Protein AF-A0A158B043-F1 (afdb_monomer_lite)

Structure (mmCIF, N/CA/C/O backbone):
data_AF-A0A158B043-F1
#
_entry.id   AF-A0A158B043-F1
#
loop_
_atom_site.group_PDB
_atom_site.id
_atom_site.type_symbol
_atom_site.label_atom_id
_atom_site.label_alt_id
_atom_site.label_comp_id
_atom_site.label_asym_id
_atom_site.label_entity_id
_atom_site.label_seq_id
_atom_site.pdbx_PDB_ins_code
_atom_site.Cartn_x
_atom_site.Cartn_y
_atom_site.Cartn_z
_atom_site.occupancy
_atom_site.B_iso_or_equiv
_atom_site.auth_seq_id
_atom_site.auth_comp_id
_atom_site.auth_asym_id
_atom_site.auth_atom_id
_atom_site.pdbx_PDB_model_num
ATOM 1 N N . MET A 1 1 ? -75.226 -63.926 24.749 1.00 38.72 1 MET A N 1
ATOM 2 C CA . MET A 1 1 ? -73.756 -63.821 24.875 1.00 38.72 1 MET A CA 1
ATOM 3 C C . MET A 1 1 ? -73.405 -62.399 25.305 1.00 38.72 1 MET A C 1
ATOM 5 O O . MET A 1 1 ? -73.999 -61.477 24.774 1.00 38.72 1 MET A O 1
ATOM 9 N N . LYS A 1 2 ? -72.488 -62.280 26.279 1.00 46.31 2 LYS A N 1
ATOM 10 C CA . LYS A 1 2 ? -71.764 -61.088 26.783 1.00 46.31 2 LYS A CA 1
ATOM 11 C C . LYS A 1 2 ? -72.569 -59.871 27.290 1.00 46.31 2 LYS A C 1
ATOM 13 O O . LYS A 1 2 ? -72.898 -58.953 26.554 1.00 46.31 2 LYS A O 1
ATOM 18 N N . ARG A 1 3 ? -72.753 -59.854 28.619 1.00 46.00 3 ARG A N 1
ATOM 19 C CA . ARG A 1 3 ? -72.890 -58.660 29.474 1.00 46.00 3 ARG A CA 1
ATOM 20 C C . ARG A 1 3 ? -71.496 -58.044 29.679 1.00 46.00 3 ARG A C 1
ATOM 22 O O . ARG A 1 3 ? -70.576 -58.799 29.986 1.00 46.00 3 ARG A O 1
ATOM 29 N N . ILE A 1 4 ? -71.340 -56.725 29.561 1.00 57.19 4 ILE A N 1
ATOM 30 C CA . ILE A 1 4 ? -70.165 -55.996 30.071 1.00 57.19 4 ILE A CA 1
ATOM 31 C C . ILE A 1 4 ? -70.690 -54.847 30.929 1.00 57.19 4 ILE A C 1
ATOM 33 O O . ILE A 1 4 ? -71.460 -54.012 30.463 1.00 57.19 4 ILE A O 1
ATOM 37 N N . GLY A 1 5 ? -70.353 -54.922 32.214 1.00 51.38 5 GLY A N 1
ATOM 38 C CA . GLY A 1 5 ? -70.853 -54.064 33.272 1.00 51.38 5 GLY A CA 1
ATOM 39 C C . GLY A 1 5 ? -70.024 -52.803 33.473 1.00 51.38 5 GLY A C 1
ATOM 40 O O . GLY A 1 5 ? -68.828 -52.747 33.194 1.00 51.38 5 GLY A O 1
ATOM 41 N N . THR A 1 6 ? -70.724 -51.815 34.007 1.00 48.66 6 THR A N 1
ATOM 42 C CA . THR A 1 6 ? -70.255 -50.566 34.589 1.00 48.66 6 THR A CA 1
ATOM 43 C C . THR A 1 6 ? -69.324 -50.849 35.769 1.00 48.66 6 THR A C 1
ATOM 45 O O . THR A 1 6 ? -69.710 -51.533 36.715 1.00 48.66 6 THR A O 1
ATOM 48 N N . GLY A 1 7 ? -68.113 -50.296 35.731 1.00 49.97 7 GLY A N 1
ATOM 49 C CA . GLY A 1 7 ? -67.180 -50.262 36.854 1.00 49.97 7 GLY A CA 1
ATOM 50 C C . GLY A 1 7 ? -66.756 -48.823 37.110 1.00 49.97 7 GLY A C 1
ATOM 51 O O . GLY A 1 7 ? -65.846 -48.318 36.463 1.00 49.97 7 GLY A O 1
ATOM 52 N N . ILE A 1 8 ? -67.461 -48.159 38.025 1.00 49.41 8 ILE A N 1
ATOM 53 C CA . ILE A 1 8 ? -67.083 -46.864 38.594 1.00 49.41 8 ILE A CA 1
ATOM 54 C C . ILE A 1 8 ? -65.949 -47.140 39.585 1.00 49.41 8 ILE A C 1
ATOM 56 O O . ILE A 1 8 ? -66.189 -47.697 40.655 1.00 49.41 8 ILE A O 1
ATOM 60 N N . SER A 1 9 ? -64.717 -46.769 39.239 1.00 50.56 9 SER A N 1
ATOM 61 C CA . SER A 1 9 ? -63.607 -46.745 40.196 1.00 50.56 9 SER A CA 1
ATOM 62 C C . SER A 1 9 ? -63.562 -45.389 40.893 1.00 50.56 9 SER A C 1
ATOM 64 O O . SER A 1 9 ? -63.027 -44.417 40.365 1.00 50.56 9 SER A O 1
ATOM 66 N N . LEU A 1 10 ? -64.114 -45.350 42.108 1.00 49.59 10 LEU A N 1
ATOM 67 C CA . LEU A 1 10 ? -63.695 -44.419 43.152 1.00 49.59 10 LEU A CA 1
ATOM 68 C C . LEU A 1 10 ? -62.310 -44.860 43.645 1.00 49.59 10 LEU A C 1
ATOM 70 O O . LEU A 1 10 ? -62.189 -45.923 44.252 1.00 49.59 10 LEU A O 1
ATOM 74 N N . ALA A 1 11 ? -61.280 -44.044 43.429 1.00 51.00 11 ALA A N 1
ATOM 75 C CA . ALA A 1 11 ? -60.004 -44.198 44.115 1.00 51.00 11 ALA A CA 1
ATOM 76 C C . ALA A 1 11 ? -59.384 -42.827 44.424 1.00 51.00 11 ALA A C 1
ATOM 78 O O . ALA A 1 11 ? -58.883 -42.137 43.546 1.00 51.00 11 ALA A O 1
ATOM 79 N N . LEU A 1 12 ? -59.448 -42.504 45.716 1.00 46.97 12 LEU A N 1
ATOM 80 C CA . LEU A 1 12 ? -58.401 -41.893 46.532 1.00 46.97 12 LEU A CA 1
ATOM 81 C C . LEU A 1 12 ? -57.874 -40.486 46.180 1.00 46.97 12 LEU A C 1
ATOM 83 O O . LEU A 1 12 ? -57.070 -40.278 45.277 1.00 46.97 12 LEU A O 1
ATOM 87 N N . MET A 1 13 ? -58.237 -39.542 47.053 1.00 50.53 13 MET A N 1
ATOM 88 C CA . MET A 1 13 ? -57.468 -38.334 47.342 1.00 50.53 13 MET A CA 1
ATOM 89 C C . MET A 1 13 ? -56.030 -38.684 47.756 1.00 50.53 13 MET A C 1
ATOM 91 O O . MET A 1 13 ? -55.837 -39.478 48.675 1.00 50.53 13 MET A O 1
ATOM 95 N N . ALA A 1 14 ? -55.041 -38.002 47.179 1.00 49.47 14 ALA A N 1
ATOM 96 C CA . ALA A 1 14 ? -53.792 -37.689 47.866 1.00 49.47 14 ALA A CA 1
ATOM 97 C C . ALA A 1 14 ? -53.205 -36.394 47.292 1.00 49.47 14 ALA A C 1
ATOM 99 O O . ALA A 1 14 ? -52.752 -36.313 46.154 1.00 49.47 14 ALA A O 1
ATOM 100 N N . THR A 1 15 ? -53.271 -35.367 48.125 1.00 50.59 15 THR A N 1
ATOM 101 C CA . THR A 1 15 ? -52.577 -34.086 48.049 1.00 50.59 15 THR A CA 1
ATOM 102 C C . THR A 1 15 ? -51.097 -34.238 47.692 1.00 50.59 15 THR A C 1
ATOM 104 O O . THR A 1 15 ? -50.337 -34.811 48.469 1.00 50.59 15 THR A O 1
ATOM 107 N N . LEU A 1 16 ? -50.664 -33.633 46.587 1.00 44.25 16 LEU A N 1
ATOM 108 C CA . LEU A 1 16 ? -49.258 -33.294 46.364 1.00 44.25 16 LEU A CA 1
ATOM 109 C C . LEU A 1 16 ? -49.154 -31.904 45.727 1.00 44.25 16 LEU A C 1
ATOM 111 O O . LEU A 1 16 ? -48.793 -31.726 44.5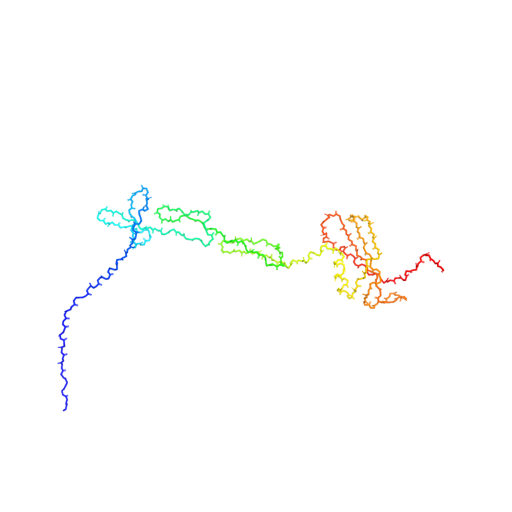67 1.00 44.25 16 LEU A O 1
ATOM 115 N N . SER A 1 17 ? -49.457 -30.890 46.536 1.00 46.94 17 SER A N 1
ATOM 116 C CA . SER A 1 17 ? -48.976 -29.523 46.327 1.00 46.94 17 SER A CA 1
ATOM 117 C C . SER A 1 17 ? -47.483 -29.488 46.669 1.00 46.94 17 SER A C 1
ATOM 119 O O . SER A 1 17 ? -47.079 -29.017 47.730 1.00 46.94 17 SER A O 1
ATOM 121 N N . GLY A 1 18 ? -46.661 -30.075 45.801 1.00 42.53 18 GLY A N 1
ATOM 122 C CA . GLY A 1 18 ? -45.208 -30.016 45.895 1.00 42.53 18 GLY A CA 1
ATOM 123 C C . GLY A 1 18 ? -44.722 -28.648 45.437 1.00 42.53 18 GLY A C 1
ATOM 124 O O . GLY A 1 18 ? -44.446 -28.449 44.257 1.00 42.53 18 GLY A O 1
ATOM 125 N N . VAL A 1 19 ? -44.623 -27.695 46.362 1.00 46.91 19 VAL A N 1
ATOM 126 C CA . VAL A 1 19 ? -43.866 -26.467 46.119 1.00 46.91 19 VAL A CA 1
ATOM 127 C C . VAL A 1 19 ? -42.389 -26.860 46.110 1.00 46.91 19 VAL A C 1
ATOM 129 O O . VAL A 1 19 ? -41.777 -27.053 47.157 1.00 46.91 19 VAL A O 1
ATOM 132 N N . LEU A 1 20 ? -41.818 -27.027 44.918 1.00 44.31 20 LEU A N 1
ATOM 133 C CA . LEU A 1 20 ? -40.374 -27.132 44.707 1.00 44.31 20 LEU A CA 1
ATOM 134 C C . LEU A 1 20 ? -39.731 -25.766 45.000 1.00 44.31 20 LEU A C 1
ATOM 136 O O . LEU A 1 20 ? -39.352 -25.032 44.093 1.00 44.31 20 LEU A O 1
ATOM 140 N N . THR A 1 21 ? -39.606 -25.396 46.275 1.00 47.19 21 THR A N 1
ATOM 141 C CA . THR A 1 21 ? -38.646 -24.365 46.678 1.00 47.19 21 THR A CA 1
ATOM 142 C C . THR A 1 21 ? -37.269 -25.009 46.720 1.00 47.19 21 THR A C 1
ATOM 144 O O . THR A 1 21 ? -36.850 -25.539 47.748 1.00 47.19 21 THR A O 1
ATOM 147 N N . ALA A 1 22 ? -36.565 -24.988 45.589 1.00 44.88 22 ALA A N 1
ATOM 148 C CA . ALA A 1 22 ? -35.123 -25.168 45.610 1.00 44.88 22 ALA A CA 1
ATOM 149 C C . ALA A 1 22 ? -34.524 -24.077 46.522 1.00 44.88 22 ALA A C 1
ATOM 151 O O . ALA A 1 22 ? -34.889 -22.905 46.368 1.00 44.88 22 ALA A O 1
ATOM 152 N N . PRO A 1 23 ? -33.633 -24.410 47.472 1.00 45.34 23 PRO A N 1
ATOM 153 C CA . PRO A 1 23 ? -32.864 -23.400 48.174 1.00 45.34 23 PRO A CA 1
ATOM 154 C C . PRO A 1 23 ? -31.909 -22.778 47.159 1.00 45.34 23 PRO A C 1
ATOM 156 O O . PRO A 1 23 ? -30.820 -23.285 46.901 1.00 45.34 23 PRO A O 1
ATOM 159 N N . VAL A 1 24 ? -32.333 -21.676 46.544 1.00 46.94 24 VAL A N 1
ATOM 160 C CA . VAL A 1 24 ? -31.402 -20.787 45.865 1.00 46.94 24 VAL A CA 1
ATOM 161 C C . VAL A 1 24 ? -30.572 -20.187 46.990 1.00 46.94 24 VAL A C 1
ATOM 163 O O . VAL A 1 24 ? -31.036 -19.304 47.712 1.00 46.94 24 VAL A O 1
ATOM 166 N N . THR A 1 25 ? -29.369 -20.715 47.205 1.00 40.66 25 THR A N 1
ATOM 167 C CA . THR A 1 25 ? -28.333 -20.066 48.010 1.00 40.66 25 THR A CA 1
ATOM 168 C C . THR A 1 25 ? -27.927 -18.798 47.276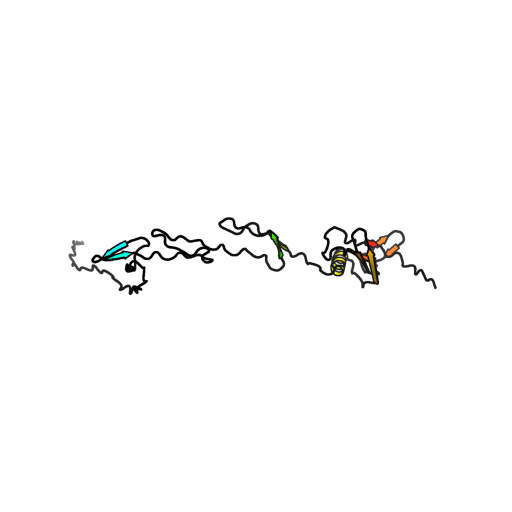 1.00 40.66 25 THR A C 1
ATOM 170 O O . THR A 1 25 ? -26.914 -18.733 46.586 1.00 40.66 25 THR A O 1
ATOM 173 N N . ALA A 1 26 ? -28.793 -17.796 47.349 1.00 42.47 26 ALA A N 1
ATOM 174 C CA . ALA A 1 26 ? -28.476 -16.463 46.925 1.00 42.47 26 ALA A CA 1
ATOM 175 C C . ALA A 1 26 ? -27.563 -15.879 47.993 1.00 42.47 26 ALA A C 1
ATOM 177 O O . ALA A 1 26 ? -28.002 -15.547 49.095 1.00 42.47 26 ALA A O 1
ATOM 178 N N . ASN A 1 27 ? -26.280 -15.788 47.662 1.00 42.19 27 ASN A N 1
ATOM 179 C CA . ASN A 1 27 ? -25.345 -14.953 48.390 1.00 42.19 27 ASN A CA 1
ATOM 180 C C . ASN A 1 27 ? -25.883 -13.518 48.323 1.00 42.19 27 ASN A C 1
ATOM 182 O O . ASN A 1 27 ? -25.732 -12.827 47.317 1.00 42.19 27 ASN A O 1
ATOM 186 N N . ALA A 1 28 ? -26.599 -13.102 49.366 1.00 41.75 28 ALA A N 1
ATOM 187 C CA . ALA A 1 28 ? -26.978 -11.716 49.566 1.00 41.75 28 ALA A CA 1
ATOM 188 C C . ALA A 1 28 ? -25.699 -10.964 49.942 1.00 41.75 28 ALA A C 1
ATOM 190 O O . ALA A 1 28 ? -25.329 -10.865 51.110 1.00 41.75 28 ALA A O 1
ATOM 191 N N . GLU A 1 29 ? -24.969 -10.512 48.930 1.00 40.72 29 GLU A N 1
ATOM 192 C CA . GLU A 1 29 ? -23.808 -9.663 49.127 1.00 40.72 29 GLU A CA 1
ATOM 193 C C . GLU A 1 29 ? -24.293 -8.290 49.604 1.00 40.72 29 GLU A C 1
ATOM 195 O O . GLU A 1 29 ? -25.112 -7.633 48.948 1.00 40.72 29 GLU A O 1
ATOM 200 N N . TRP A 1 30 ? -23.812 -7.870 50.775 1.00 39.66 30 TRP A N 1
ATOM 201 C CA . TRP A 1 30 ? -24.021 -6.530 51.316 1.00 39.66 30 TRP A CA 1
ATOM 202 C C . TRP A 1 30 ? -23.235 -5.521 50.478 1.00 39.66 30 TRP A C 1
ATOM 204 O O . TRP A 1 30 ? -22.202 -5.004 50.891 1.00 39.66 30 TRP A O 1
ATOM 214 N N . VAL A 1 31 ? -23.722 -5.228 49.277 1.00 43.03 31 VAL A N 1
ATOM 215 C CA . VAL A 1 31 ? -23.240 -4.080 48.518 1.00 43.03 31 VAL A CA 1
ATOM 216 C C . VAL A 1 31 ? -23.776 -2.854 49.244 1.00 43.03 31 VAL A C 1
ATOM 218 O O . VAL A 1 31 ? -24.981 -2.597 49.206 1.00 43.03 31 VAL A O 1
ATOM 221 N N . GLN A 1 32 ? -22.897 -2.138 49.951 1.00 41.84 32 GLN A N 1
ATOM 222 C CA . GLN A 1 32 ? -23.198 -0.860 50.594 1.00 41.84 32 GLN A CA 1
ATOM 223 C C . GLN A 1 32 ? -23.676 0.143 49.537 1.00 41.84 32 GLN A C 1
ATOM 225 O O . GLN A 1 32 ? -22.917 0.924 48.975 1.00 41.84 32 GLN A O 1
ATOM 230 N N . ASN A 1 33 ? -24.971 0.114 49.256 1.00 46.41 33 ASN A N 1
ATOM 231 C CA . ASN A 1 33 ? -25.680 1.239 48.691 1.00 46.41 33 ASN A CA 1
ATOM 232 C C . ASN A 1 33 ? -25.760 2.284 49.822 1.00 46.41 33 ASN A C 1
ATOM 234 O O . ASN A 1 33 ? -26.187 1.910 50.918 1.00 46.41 33 ASN A O 1
ATOM 238 N N . PRO A 1 34 ? -25.388 3.560 49.625 1.00 52.03 34 PRO A N 1
ATOM 239 C CA . PRO A 1 34 ? -25.413 4.587 50.680 1.00 52.03 34 PRO A CA 1
ATOM 240 C C . PRO A 1 34 ? -26.787 4.806 51.353 1.00 52.03 34 PRO A C 1
ATOM 242 O O . PRO A 1 34 ? -26.878 5.535 52.333 1.00 52.03 34 PRO A O 1
ATOM 245 N N . ILE A 1 35 ? -27.850 4.158 50.859 1.00 53.72 35 ILE A N 1
ATOM 246 C CA . ILE A 1 35 ? -29.228 4.216 51.375 1.00 53.72 35 ILE A CA 1
ATOM 247 C C . ILE A 1 35 ? -29.594 2.957 52.210 1.00 53.72 35 ILE A C 1
ATOM 249 O O . ILE A 1 35 ? -30.690 2.862 52.749 1.00 53.72 35 ILE A O 1
ATOM 253 N N . GLY A 1 36 ? -28.694 1.974 52.363 1.00 53.06 36 GLY A N 1
ATOM 254 C CA . GLY A 1 36 ? -28.893 0.829 53.273 1.00 53.06 36 GLY A CA 1
ATOM 255 C C . GLY A 1 36 ? -29.968 -0.187 52.852 1.00 53.06 36 GLY A C 1
ATOM 256 O O . GLY A 1 36 ? -30.408 -0.992 53.670 1.00 53.06 36 GLY A O 1
ATOM 257 N N . VAL A 1 37 ? -30.407 -0.168 51.591 1.00 56.75 37 VAL A N 1
ATOM 258 C CA . VAL A 1 37 ? -31.452 -1.070 51.078 1.00 56.75 37 VAL A CA 1
ATOM 259 C C . VAL A 1 37 ? -30.845 -2.431 50.696 1.00 56.75 37 VAL A C 1
ATOM 261 O O . VAL A 1 37 ? -29.956 -2.461 49.839 1.00 56.75 37 VAL A O 1
ATOM 264 N N . PRO A 1 38 ? -31.316 -3.560 51.260 1.00 56.53 38 PRO A N 1
ATOM 265 C CA . PRO A 1 38 ? -30.833 -4.886 50.881 1.00 56.53 38 PRO A CA 1
ATOM 266 C C . PRO A 1 38 ? -31.200 -5.230 49.427 1.00 56.53 38 PRO A C 1
ATOM 268 O O . PRO A 1 38 ? -32.332 -4.997 48.987 1.00 56.53 38 PRO A O 1
ATOM 271 N N . ARG A 1 39 ? -30.264 -5.827 48.677 1.00 58.22 39 ARG A N 1
ATOM 272 C CA . ARG A 1 39 ? -30.532 -6.368 47.332 1.00 58.22 39 ARG A CA 1
ATOM 273 C C . ARG A 1 39 ? -31.375 -7.636 47.447 1.00 58.22 39 ARG A C 1
ATOM 275 O O . ARG A 1 39 ? -30.999 -8.561 48.162 1.00 58.22 39 ARG A O 1
ATOM 282 N N . ALA A 1 40 ? -32.498 -7.693 46.733 1.00 57.31 40 ALA A N 1
ATOM 283 C CA . ALA A 1 40 ? -33.265 -8.930 46.617 1.00 57.31 40 ALA A CA 1
ATOM 284 C C . ALA A 1 40 ? -32.720 -9.809 45.479 1.00 57.31 40 ALA A C 1
ATOM 286 O O . ALA A 1 40 ? -32.594 -9.325 44.352 1.00 57.31 40 ALA A O 1
ATOM 287 N N . PRO A 1 41 ? -32.439 -11.095 45.737 1.00 61.19 41 PRO A N 1
ATOM 288 C CA . PRO A 1 41 ? -32.178 -12.071 44.689 1.00 61.19 41 PRO A CA 1
ATOM 289 C C . PRO A 1 41 ? -33.472 -12.474 43.971 1.00 61.19 41 PRO A C 1
ATOM 291 O O . PRO A 1 41 ? -34.504 -12.655 44.614 1.00 61.19 41 PRO A O 1
ATOM 294 N N . GLY A 1 42 ? -33.396 -12.687 42.654 1.00 63.16 42 GLY A N 1
ATOM 295 C CA . GLY A 1 42 ? -34.460 -13.353 41.890 1.00 63.16 42 GLY A CA 1
ATOM 296 C C . GLY A 1 42 ? -35.644 -12.474 41.490 1.00 63.16 42 GLY A C 1
ATOM 297 O O . GLY A 1 42 ? -36.763 -12.972 41.419 1.00 63.16 42 GLY A O 1
ATOM 298 N N . CYS A 1 43 ? -35.429 -11.185 41.244 1.00 67.38 43 CYS A N 1
ATOM 299 C CA . CYS A 1 43 ? -36.490 -10.297 40.791 1.00 67.38 43 CYS A CA 1
ATOM 300 C C . CYS A 1 43 ? -36.050 -9.444 39.599 1.00 67.38 43 CYS A C 1
ATOM 302 O O . CYS A 1 43 ? -34.864 -9.132 39.454 1.00 67.38 43 CYS A O 1
ATOM 304 N N . ASP A 1 44 ? -37.009 -9.124 38.730 1.00 69.62 44 ASP A N 1
ATOM 305 C CA . ASP A 1 44 ? -36.744 -8.425 37.478 1.00 69.62 44 ASP A CA 1
ATOM 306 C C . ASP A 1 44 ? -36.182 -7.013 37.730 1.00 69.62 44 ASP A C 1
ATOM 308 O O . ASP A 1 44 ? -36.567 -6.342 38.698 1.00 69.62 44 ASP A O 1
ATOM 312 N N . PRO A 1 45 ? -35.274 -6.524 36.871 1.00 67.56 45 PRO A N 1
ATOM 313 C CA . PRO A 1 45 ? -34.731 -5.177 36.977 1.00 67.56 45 PRO A CA 1
ATOM 314 C C . PRO A 1 45 ? -35.809 -4.092 37.074 1.00 67.56 45 PRO A C 1
ATOM 316 O O . PRO A 1 45 ? -36.802 -4.121 36.352 1.00 67.56 45 PRO A O 1
ATOM 319 N N . GLY A 1 46 ? -35.612 -3.113 37.960 1.00 67.62 46 GLY A N 1
ATOM 320 C CA . GLY A 1 46 ? -36.569 -2.020 38.175 1.00 67.62 46 GLY A CA 1
ATOM 321 C C . GLY A 1 46 ? -37.764 -2.360 39.076 1.00 67.62 46 GLY A C 1
ATOM 322 O O . GLY A 1 46 ? -38.483 -1.447 39.483 1.00 67.62 46 GLY A O 1
ATOM 323 N N . TYR A 1 47 ? -37.954 -3.625 39.466 1.00 70.69 47 TYR A N 1
ATOM 324 C CA . TYR A 1 47 ? -38.967 -3.984 40.454 1.00 70.69 47 TYR A CA 1
ATOM 325 C C . TYR A 1 47 ? -38.483 -3.712 41.883 1.00 70.69 47 TYR A C 1
ATOM 327 O O . TYR A 1 47 ? -37.303 -3.817 42.231 1.00 70.69 47 TYR A O 1
ATOM 335 N N . SER A 1 48 ? -39.432 -3.350 42.744 1.00 74.38 48 SER A N 1
ATOM 336 C CA . SER A 1 48 ? -39.214 -3.277 44.184 1.00 74.38 48 SER A CA 1
ATOM 337 C C . SER A 1 48 ? -40.369 -3.949 44.895 1.00 74.38 48 SER A C 1
ATOM 339 O O . SER A 1 48 ? -41.519 -3.772 44.498 1.00 74.38 48 SER A O 1
ATOM 341 N N . TRP A 1 49 ? -40.071 -4.674 45.960 1.00 75.56 49 TRP A N 1
ATOM 342 C CA . TRP A 1 49 ? -41.074 -5.340 46.779 1.00 75.56 49 TRP A CA 1
ATOM 343 C C . TRP A 1 49 ? -40.775 -5.094 48.256 1.00 75.56 49 TRP A C 1
ATOM 345 O O . TRP A 1 49 ? -39.690 -4.630 48.610 1.00 75.56 49 TRP A O 1
ATOM 355 N N . GLN A 1 50 ? -41.750 -5.344 49.126 1.00 78.31 50 GLN A N 1
ATOM 356 C CA . GLN A 1 50 ? -41.610 -5.107 50.560 1.00 78.31 50 GLN A CA 1
ATOM 357 C C . GLN A 1 50 ? -41.837 -6.413 51.326 1.00 78.31 50 GLN A C 1
ATOM 359 O O . GLN A 1 50 ? -42.823 -7.109 51.087 1.00 78.31 50 GLN A O 1
ATOM 364 N N . LYS A 1 51 ? -40.935 -6.749 52.254 1.00 78.25 51 LYS A N 1
ATOM 365 C CA . LYS A 1 51 ? -41.095 -7.859 53.209 1.00 78.25 51 LYS A CA 1
ATOM 366 C C . LYS A 1 51 ? -40.877 -7.333 54.607 1.00 78.25 51 LYS A C 1
ATOM 368 O O . LYS A 1 51 ? -39.845 -6.721 54.854 1.00 78.25 51 LYS A O 1
ATOM 373 N N . LEU A 1 52 ? -41.797 -7.623 55.527 1.00 85.31 52 LEU A N 1
ATOM 374 C CA . LEU A 1 52 ? -41.611 -7.321 56.954 1.00 85.31 52 LEU A CA 1
ATOM 375 C C . LEU A 1 52 ? -41.216 -5.848 57.203 1.00 85.31 52 LEU A C 1
ATOM 377 O O . LEU A 1 52 ? -40.332 -5.557 57.999 1.00 85.31 52 LEU A O 1
ATOM 381 N N . GLY A 1 53 ? -41.821 -4.918 56.458 1.00 80.69 53 GLY A N 1
ATOM 382 C CA . GLY A 1 53 ? -41.515 -3.485 56.544 1.00 80.69 53 GLY A CA 1
ATOM 383 C C . GLY A 1 53 ? -40.247 -3.032 55.805 1.00 80.69 53 GLY A C 1
ATOM 384 O O . GLY A 1 53 ? -40.103 -1.838 55.562 1.00 80.69 53 GLY A O 1
ATOM 385 N N . VAL A 1 54 ? -39.381 -3.944 55.353 1.00 76.75 54 VAL A N 1
ATOM 386 C CA . VAL A 1 54 ? -38.161 -3.636 54.589 1.00 76.75 54 VAL A CA 1
ATOM 387 C C 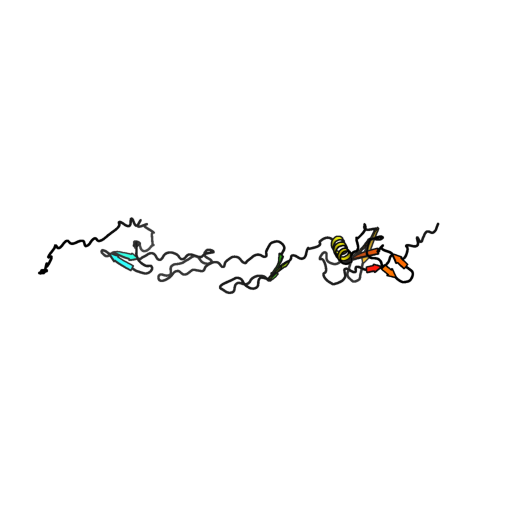. VAL A 1 54 ? -38.465 -3.620 53.092 1.00 76.75 54 VAL A C 1
ATOM 389 O O . VAL A 1 54 ? -39.018 -4.581 52.553 1.00 76.75 54 VAL A O 1
ATOM 392 N N . ARG A 1 55 ? -38.110 -2.528 52.403 1.00 72.12 55 ARG A N 1
ATOM 393 C CA . ARG A 1 55 ? -38.168 -2.451 50.937 1.00 72.12 55 ARG A CA 1
ATOM 394 C C . ARG A 1 55 ? -36.919 -3.107 50.362 1.00 72.12 55 ARG A C 1
ATOM 396 O O . ARG A 1 55 ? -35.818 -2.806 50.801 1.00 72.12 55 ARG A O 1
ATOM 403 N N . TYR A 1 56 ? -37.093 -3.960 49.369 1.00 70.38 56 TYR A N 1
ATOM 404 C CA . TYR A 1 56 ? -36.020 -4.553 48.591 1.00 70.38 56 TYR A CA 1
ATOM 405 C C . TYR A 1 56 ? -36.080 -4.000 47.171 1.00 70.38 56 TYR A C 1
ATOM 407 O O . TYR A 1 56 ? -37.162 -3.876 46.590 1.00 70.38 56 TYR A O 1
ATOM 415 N N . GLN A 1 57 ? -34.921 -3.668 46.611 1.00 68.88 57 GLN A N 1
ATOM 416 C CA . GLN A 1 57 ? -34.789 -3.287 45.207 1.00 68.88 57 GLN A CA 1
ATOM 417 C C . GLN A 1 57 ? -33.997 -4.358 44.469 1.00 68.88 57 GLN A C 1
ATOM 419 O O . GLN A 1 57 ? -32.968 -4.841 44.953 1.00 68.88 57 GLN A O 1
ATOM 424 N N . CYS A 1 58 ? -34.501 -4.734 43.301 1.00 73.88 58 CYS A N 1
ATOM 425 C CA . CYS A 1 58 ? -33.811 -5.643 42.405 1.00 73.88 58 CYS A CA 1
ATOM 426 C C . CYS A 1 58 ? -32.643 -4.897 41.772 1.00 73.88 58 CYS A C 1
ATOM 428 O O . CYS A 1 58 ? -32.792 -3.768 41.299 1.00 73.88 58 CYS A O 1
ATOM 430 N N . ALA A 1 59 ? -31.465 -5.513 41.781 1.00 70.06 59 ALA A N 1
ATOM 431 C CA . ALA A 1 59 ? -30.326 -4.943 41.090 1.00 70.06 59 ALA A CA 1
ATOM 432 C C . ALA A 1 59 ? -30.544 -5.078 39.582 1.00 70.06 59 ALA A C 1
ATOM 434 O O . ALA A 1 59 ? -30.562 -6.188 39.056 1.00 70.06 59 ALA A O 1
ATOM 435 N N . THR A 1 60 ? -30.675 -3.955 38.881 1.00 76.69 60 THR A N 1
ATOM 436 C CA . THR A 1 60 ? -30.558 -3.958 37.424 1.00 76.69 60 THR A CA 1
ATOM 437 C C . THR A 1 60 ? -29.109 -4.305 37.082 1.00 76.69 60 THR A C 1
ATOM 439 O O . THR A 1 60 ? -28.215 -3.562 37.502 1.00 76.69 60 THR A O 1
ATOM 442 N N . PRO A 1 61 ? -28.837 -5.412 36.366 1.00 80.62 61 PRO A N 1
ATOM 443 C CA . PRO A 1 61 ? -27.476 -5.750 35.979 1.00 80.62 61 PRO A CA 1
ATOM 444 C C . PRO A 1 61 ? -26.888 -4.605 35.156 1.00 80.62 61 PRO A C 1
ATOM 446 O O . PRO A 1 61 ? -27.592 -3.960 34.375 1.00 80.62 61 PRO A O 1
ATOM 449 N N . GLN A 1 62 ? -25.605 -4.324 35.373 1.00 83.69 62 GLN A N 1
ATOM 450 C CA . GLN A 1 62 ? -24.879 -3.351 34.568 1.00 83.69 62 GLN A CA 1
ATOM 451 C C . GLN A 1 62 ? -24.909 -3.813 33.100 1.00 83.69 62 GLN A C 1
ATOM 453 O O . GLN A 1 62 ? -24.768 -5.015 32.852 1.00 83.69 62 GLN A O 1
ATOM 458 N N . PRO A 1 63 ? -25.105 -2.905 32.126 1.00 89.50 63 PRO A N 1
ATOM 459 C CA . PRO A 1 63 ? -25.045 -3.262 30.713 1.00 89.50 63 PRO A CA 1
ATOM 460 C C . PRO A 1 63 ? -23.676 -3.859 30.363 1.00 89.50 63 PRO A C 1
ATOM 462 O O . PRO A 1 63 ? -22.711 -3.725 31.115 1.00 89.50 63 PRO A O 1
ATOM 465 N N . ASN A 1 64 ? -23.571 -4.509 29.209 1.00 92.31 64 ASN A N 1
ATOM 466 C CA . ASN A 1 64 ? -22.291 -4.900 28.634 1.00 92.31 64 ASN A CA 1
ATOM 467 C C . ASN A 1 64 ? -22.098 -4.206 27.280 1.00 92.31 64 ASN A C 1
ATOM 469 O O . ASN A 1 64 ? -23.046 -3.942 26.545 1.00 92.31 64 ASN A O 1
ATOM 473 N N . CYS A 1 65 ? -20.849 -3.883 26.965 1.00 92.81 65 CYS A N 1
ATOM 474 C CA . CYS A 1 65 ? -20.459 -3.342 25.670 1.00 92.81 65 CYS A CA 1
ATOM 475 C C . CYS A 1 65 ? -19.398 -4.265 25.077 1.00 92.81 65 CYS A C 1
ATOM 477 O O . CYS A 1 65 ? -18.402 -4.550 25.742 1.00 92.81 65 CYS A O 1
ATOM 479 N N . ALA A 1 66 ? -19.586 -4.699 23.828 1.00 92.50 66 ALA A N 1
ATOM 480 C CA . ALA A 1 66 ? -18.676 -5.633 23.157 1.00 92.50 66 ALA A CA 1
ATOM 481 C C . ALA A 1 66 ? -17.227 -5.114 23.080 1.00 92.50 66 ALA A C 1
ATOM 483 O O . ALA A 1 66 ? -16.286 -5.892 23.189 1.00 92.50 66 ALA A O 1
ATOM 484 N N . TYR A 1 67 ? -17.059 -3.794 22.955 1.00 92.69 67 TYR A N 1
ATOM 485 C CA . TYR A 1 67 ? -15.757 -3.119 22.876 1.00 92.69 67 TYR A CA 1
ATOM 486 C C . TYR A 1 67 ? -15.442 -2.285 24.130 1.00 92.69 67 TYR A C 1
ATOM 488 O O . TYR A 1 67 ? -14.593 -1.395 24.113 1.00 92.69 67 TYR A O 1
ATOM 496 N N . GLY A 1 68 ? -16.132 -2.561 25.238 1.00 91.81 68 GLY A N 1
ATOM 497 C CA . GLY A 1 68 ? -16.030 -1.777 26.466 1.00 91.81 68 GLY A CA 1
ATOM 498 C C . GLY A 1 68 ? -16.809 -0.459 26.419 1.00 91.81 68 GLY A C 1
ATOM 499 O O . GLY A 1 68 ? -17.464 -0.122 25.430 1.00 91.81 68 GLY A O 1
ATOM 500 N N . PHE A 1 69 ? -16.775 0.264 27.535 1.00 91.25 69 PHE A N 1
ATOM 501 C CA . PHE A 1 69 ? -17.495 1.521 27.716 1.00 91.25 69 PHE A CA 1
ATOM 502 C C . PHE A 1 69 ? -16.653 2.717 27.269 1.00 91.25 69 PHE A C 1
ATOM 504 O O . PHE A 1 69 ? -15.499 2.836 27.674 1.00 91.25 69 PHE A O 1
ATOM 511 N N . ALA A 1 70 ? -17.256 3.610 26.485 1.00 87.81 70 ALA A N 1
ATOM 512 C CA . ALA A 1 70 ? -16.717 4.937 26.194 1.00 87.81 70 ALA A CA 1
ATOM 513 C C . ALA A 1 70 ? -17.029 5.907 27.344 1.00 87.81 70 ALA A C 1
ATOM 515 O O . ALA A 1 70 ? -16.174 6.673 27.778 1.00 87.81 70 ALA A O 1
ATOM 516 N N . ILE A 1 71 ? -18.247 5.823 27.884 1.00 89.31 71 ILE A N 1
ATOM 517 C CA . ILE A 1 71 ? -18.654 6.450 29.142 1.00 89.31 71 ILE A CA 1
ATOM 518 C C . ILE A 1 71 ? -19.152 5.332 30.048 1.00 89.31 71 ILE A C 1
ATOM 520 O O . ILE A 1 71 ? -20.044 4.564 29.669 1.00 89.31 71 ILE A O 1
ATOM 524 N N . GLY A 1 72 ? -18.543 5.233 31.232 1.00 88.00 72 GLY A N 1
ATOM 525 C CA . GLY A 1 72 ? -18.876 4.216 32.223 1.00 88.00 72 GLY A CA 1
ATOM 526 C C . GLY A 1 72 ? -20.362 4.255 32.599 1.00 88.00 72 GLY A C 1
ATOM 527 O O . GLY A 1 72 ? -20.962 5.331 32.618 1.00 88.00 72 GLY A O 1
ATOM 528 N N . PRO A 1 73 ? -20.976 3.100 32.888 1.00 89.38 73 PRO A N 1
ATOM 529 C CA . PRO A 1 73 ? -22.402 3.042 33.152 1.00 89.38 73 PRO A CA 1
ATOM 530 C C . PRO A 1 73 ? -22.741 3.667 34.504 1.00 89.38 73 PRO A C 1
ATOM 532 O O . PRO A 1 73 ? -22.195 3.289 35.539 1.00 89.38 73 PRO A O 1
ATOM 535 N N . VAL A 1 74 ? -23.687 4.603 34.487 1.00 88.62 74 VAL A N 1
ATOM 536 C CA . VAL A 1 74 ? -24.206 5.293 35.673 1.00 88.62 74 VAL A CA 1
ATOM 537 C C . VAL A 1 74 ? -25.695 5.004 35.808 1.00 88.62 74 VAL A C 1
ATOM 539 O O . VAL A 1 74 ? -26.453 5.162 34.853 1.00 88.62 74 VAL A O 1
ATOM 542 N N . TRP A 1 75 ? -26.130 4.579 36.992 1.00 83.19 75 TRP A N 1
ATOM 543 C CA . TRP A 1 75 ? -27.546 4.353 37.276 1.00 83.19 75 TRP A CA 1
ATOM 544 C C . TRP A 1 75 ? -28.247 5.681 37.588 1.00 83.19 75 TRP A C 1
ATOM 546 O O . TRP A 1 75 ? -27.856 6.377 38.522 1.00 83.19 75 TRP A O 1
ATOM 556 N N . THR A 1 76 ? -29.300 6.027 36.845 1.00 84.56 76 THR A N 1
ATOM 557 C CA . THR A 1 76 ? -30.062 7.282 37.026 1.00 84.56 76 THR A CA 1
ATOM 558 C C . THR A 1 76 ? -31.266 7.143 37.962 1.00 84.56 76 THR A C 1
ATOM 560 O O . THR A 1 76 ? -32.019 8.093 38.154 1.00 84.56 76 THR A O 1
ATOM 563 N N . GLY A 1 77 ? -31.485 5.955 38.531 1.00 78.75 77 GLY A N 1
ATOM 564 C CA . GLY A 1 77 ? -32.694 5.618 39.286 1.00 78.75 77 GLY A CA 1
ATOM 565 C C . GLY A 1 77 ? -33.722 4.838 38.465 1.00 78.75 77 GLY A C 1
ATOM 566 O O . GLY A 1 77 ? -34.438 4.019 39.036 1.00 78.75 77 GLY A O 1
ATOM 567 N N . THR A 1 78 ? -33.761 5.036 37.144 1.00 79.12 78 THR A N 1
ATOM 568 C CA . THR A 1 78 ? -34.695 4.346 36.233 1.00 79.12 78 THR A CA 1
ATOM 569 C C . THR A 1 78 ? -33.999 3.567 35.122 1.00 79.12 78 THR A C 1
ATOM 571 O O . THR A 1 78 ? -34.531 2.553 34.675 1.00 79.12 78 THR A O 1
ATOM 574 N N . ALA A 1 79 ? -32.815 4.001 34.685 1.00 82.69 79 ALA A N 1
ATOM 575 C CA . ALA A 1 79 ? -32.057 3.345 33.628 1.00 82.69 79 ALA A CA 1
ATOM 576 C C . ALA A 1 79 ? -30.546 3.494 33.840 1.00 82.69 79 ALA A C 1
ATOM 578 O O . ALA A 1 79 ? -30.072 4.332 34.610 1.00 82.69 79 ALA A O 1
ATOM 579 N N . TRP A 1 80 ? -29.777 2.682 33.119 1.00 86.69 80 TRP A N 1
ATOM 580 C CA . TRP A 1 80 ? -28.345 2.903 32.970 1.00 86.69 80 TRP A CA 1
ATOM 581 C C . TRP A 1 80 ? -28.100 3.944 31.878 1.00 86.69 80 TRP A C 1
ATOM 583 O O . TRP A 1 80 ? -28.562 3.781 30.752 1.00 86.69 80 TRP A O 1
ATOM 593 N N . SER A 1 81 ? -27.339 4.985 32.198 1.00 92.81 81 SER A N 1
ATOM 594 C CA . SER A 1 81 ? -26.756 5.908 31.228 1.00 92.81 81 SER A CA 1
ATOM 595 C C . SER A 1 81 ? -25.336 5.450 30.921 1.00 92.81 81 SER A C 1
ATOM 597 O O . SER A 1 81 ? -24.502 5.396 31.823 1.00 92.81 81 SER A O 1
ATOM 599 N N . TYR A 1 82 ? -25.065 5.091 29.670 1.00 92.56 82 TYR A N 1
ATOM 600 C CA . TYR A 1 82 ? -23.766 4.591 29.223 1.00 92.56 82 TYR A CA 1
ATOM 601 C C . TYR A 1 82 ? -23.5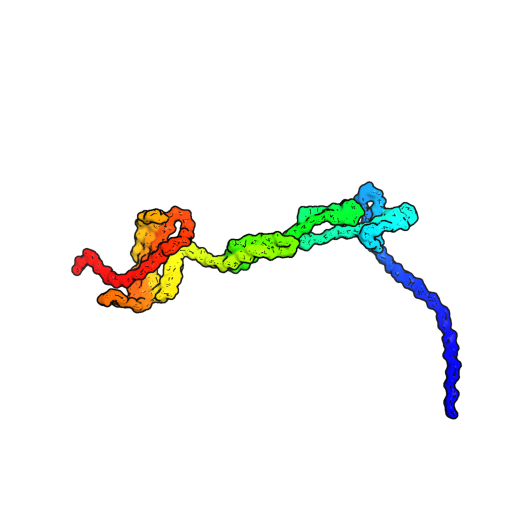69 4.865 27.733 1.00 92.56 82 TYR A C 1
ATOM 603 O O . TYR A 1 82 ? -24.532 5.071 26.995 1.00 92.56 82 TYR A O 1
ATOM 611 N N . SER A 1 83 ? -22.321 4.818 27.278 1.00 93.06 83 SER A N 1
ATOM 612 C CA . SER A 1 83 ? -22.003 4.726 25.854 1.00 93.06 83 SER A CA 1
ATOM 613 C C . SER A 1 83 ? -20.958 3.642 25.633 1.00 93.06 83 SER A C 1
ATOM 615 O O . SER A 1 83 ? -20.050 3.460 26.446 1.00 93.06 83 SER A O 1
ATOM 617 N N . CYS A 1 84 ? -21.105 2.881 24.552 1.00 93.69 84 CYS A N 1
ATOM 618 C CA . CYS A 1 84 ? -20.143 1.850 24.179 1.00 93.69 84 CYS A CA 1
ATOM 619 C C . CYS A 1 84 ? -19.042 2.435 23.293 1.00 93.69 84 CYS A C 1
ATOM 621 O O . CYS A 1 84 ? -19.296 3.343 22.500 1.00 93.69 84 CYS A O 1
ATOM 623 N N . ASN A 1 85 ? -17.832 1.884 23.397 1.00 94.44 85 ASN A N 1
ATOM 624 C CA . ASN A 1 85 ? -16.792 2.139 22.409 1.00 94.44 85 ASN A CA 1
ATOM 625 C C . ASN A 1 85 ? -17.218 1.592 21.045 1.00 94.44 85 ASN A C 1
ATOM 627 O O . ASN A 1 85 ? -17.898 0.567 20.939 1.00 94.44 85 ASN A O 1
ATOM 631 N N . ILE A 1 86 ? -16.766 2.280 20.005 1.00 94.56 86 ILE A N 1
ATOM 632 C CA . ILE A 1 86 ? -16.891 1.833 18.622 1.00 94.56 86 ILE A CA 1
ATOM 633 C C . ILE A 1 86 ? -15.831 0.737 18.387 1.00 94.56 86 ILE A C 1
ATOM 635 O O . ILE A 1 86 ? -14.727 0.857 18.929 1.00 94.56 86 ILE A O 1
ATOM 639 N N . PRO A 1 87 ? -16.119 -0.331 17.614 1.00 94.31 87 PRO A N 1
ATOM 640 C CA . PRO A 1 87 ? -15.094 -1.283 17.181 1.00 94.31 87 PRO A CA 1
ATOM 641 C C . PRO A 1 87 ? -13.879 -0.567 16.578 1.00 94.31 87 PRO A C 1
ATOM 643 O O . PRO A 1 87 ? -14.059 0.457 15.922 1.00 94.31 87 PRO A O 1
ATOM 646 N N . PRO A 1 88 ? -12.653 -1.099 16.705 1.00 93.25 88 PRO A N 1
ATOM 647 C CA . PRO A 1 88 ? -11.505 -0.529 16.007 1.00 93.25 88 PRO A CA 1
ATOM 648 C C . PRO A 1 88 ? -11.723 -0.549 14.481 1.00 93.25 88 PRO A C 1
ATOM 650 O O . PRO A 1 88 ? -12.381 -1.467 13.975 1.00 93.25 88 PRO A O 1
ATOM 653 N N . PRO A 1 89 ? -11.200 0.444 13.739 1.00 94.56 89 PRO A N 1
ATOM 654 C CA . PRO A 1 89 ? -11.317 0.474 12.288 1.00 94.56 89 PRO A CA 1
ATOM 655 C C . PRO A 1 89 ? -10.610 -0.729 11.652 1.00 94.56 89 PRO A C 1
ATOM 657 O O . PRO A 1 89 ? -9.558 -1.152 12.141 1.00 94.56 89 PRO A O 1
ATOM 660 N N . PRO A 1 90 ? -11.156 -1.284 10.558 1.00 95.56 90 PRO A N 1
ATOM 661 C CA . PRO A 1 90 ? -10.503 -2.361 9.828 1.00 95.56 90 PRO A CA 1
ATOM 662 C C . PRO A 1 90 ? -9.157 -1.895 9.259 1.00 95.56 90 PRO A C 1
ATOM 664 O O . PRO A 1 90 ? -9.020 -0.763 8.792 1.00 95.56 90 PRO A O 1
ATOM 667 N N . ALA A 1 91 ? -8.160 -2.779 9.272 1.00 96.06 91 ALA A N 1
ATOM 668 C CA . ALA A 1 91 ? -6.864 -2.548 8.641 1.00 96.06 91 ALA A CA 1
ATOM 669 C C . ALA A 1 91 ? -6.832 -3.160 7.235 1.00 96.06 91 ALA A C 1
ATOM 671 O O . ALA A 1 91 ? -7.482 -4.175 6.976 1.00 96.06 91 ALA A O 1
ATOM 672 N N . CYS A 1 92 ? -6.056 -2.559 6.333 1.00 94.44 92 CYS A N 1
ATOM 673 C CA . CYS A 1 92 ? -5.828 -3.142 5.016 1.00 94.44 92 CYS A CA 1
ATOM 674 C C . CYS A 1 92 ? -5.027 -4.457 5.131 1.00 94.44 92 CYS A C 1
ATOM 676 O O . CYS A 1 92 ? -4.133 -4.550 5.978 1.00 94.44 92 CYS A O 1
ATOM 678 N N . PRO A 1 93 ? -5.318 -5.478 4.300 1.00 94.62 93 PRO A N 1
ATOM 679 C CA . PRO A 1 93 ? -4.539 -6.712 4.263 1.00 94.62 93 PRO A CA 1
ATOM 680 C C . PRO A 1 93 ? -3.054 -6.461 3.985 1.00 94.62 93 PRO A C 1
ATOM 682 O O . PRO A 1 93 ? -2.686 -5.501 3.302 1.00 94.62 93 PRO A O 1
ATOM 685 N N . SER A 1 94 ? -2.196 -7.365 4.462 1.00 90.50 94 SER A N 1
ATOM 686 C CA . SER A 1 94 ? -0.762 -7.318 4.154 1.00 90.50 94 SER A CA 1
ATOM 687 C C . SER A 1 94 ? -0.527 -7.267 2.639 1.00 90.50 94 SER A C 1
ATOM 689 O O . SER A 1 94 ? -1.189 -7.974 1.880 1.00 90.50 94 SER A O 1
ATOM 691 N N . GLY A 1 95 ? 0.400 -6.412 2.198 1.00 84.69 95 GLY A N 1
ATOM 692 C CA . GLY A 1 95 ? 0.677 -6.179 0.776 1.00 84.69 95 GLY A CA 1
ATOM 693 C C . GLY A 1 95 ? -0.254 -5.167 0.098 1.00 84.69 95 GLY A C 1
ATOM 694 O O . GLY A 1 95 ? -0.161 -4.978 -1.113 1.00 84.69 95 GLY A O 1
ATOM 695 N N . THR A 1 96 ? -1.130 -4.494 0.849 1.00 91.56 96 THR A N 1
ATOM 696 C CA . THR A 1 96 ? -1.964 -3.393 0.347 1.00 91.56 96 THR A CA 1
ATOM 697 C C . THR A 1 96 ? -1.748 -2.117 1.162 1.00 91.56 96 THR A C 1
ATOM 699 O O . THR A 1 96 ? -1.498 -2.174 2.364 1.00 91.56 96 THR A O 1
ATOM 702 N N . ASN A 1 97 ? -1.831 -0.963 0.503 1.00 91.50 97 ASN A N 1
ATOM 703 C CA . ASN A 1 97 ? -1.807 0.354 1.125 1.00 91.50 97 ASN A CA 1
ATOM 704 C C . ASN A 1 97 ? -3.224 0.919 1.197 1.00 91.50 97 ASN A C 1
ATOM 706 O O . ASN A 1 97 ? -4.022 0.772 0.268 1.00 91.50 97 ASN A O 1
ATOM 710 N N . GLN A 1 98 ? -3.523 1.601 2.297 1.00 93.19 98 GLN A N 1
ATOM 711 C CA . GLN A 1 98 ? -4.793 2.282 2.474 1.00 93.19 98 GLN A CA 1
ATOM 712 C C . GLN A 1 98 ? -4.846 3.558 1.631 1.00 93.19 98 GLN A C 1
ATOM 714 O O . GLN A 1 98 ? -4.042 4.465 1.827 1.00 93.19 98 GLN A O 1
ATOM 719 N N . THR A 1 99 ? -5.813 3.634 0.718 1.00 93.56 99 THR A N 1
ATOM 720 C CA . THR A 1 99 ? -6.051 4.806 -0.140 1.00 93.56 99 THR A CA 1
ATOM 721 C C . THR A 1 99 ? -7.170 5.703 0.384 1.00 93.56 99 THR A C 1
ATOM 723 O O . THR A 1 99 ? -7.203 6.885 0.057 1.00 93.56 99 THR A O 1
ATOM 726 N N . ALA A 1 100 ? -8.061 5.175 1.232 1.00 94.81 100 ALA A N 1
ATOM 727 C CA . ALA A 1 100 ? -9.055 5.959 1.965 1.00 94.81 100 ALA A CA 1
ATOM 728 C C . ALA A 1 100 ? -9.289 5.403 3.378 1.00 94.81 100 ALA A C 1
ATOM 730 O O . ALA A 1 100 ? -9.348 4.184 3.591 1.00 94.81 100 ALA A O 1
ATOM 731 N N . ALA A 1 101 ? -9.438 6.310 4.346 1.00 92.88 101 ALA A N 1
ATOM 732 C CA . ALA A 1 101 ? -9.746 5.977 5.734 1.00 92.88 101 ALA A CA 1
ATOM 733 C C . ALA A 1 101 ? -11.199 5.480 5.884 1.00 92.88 101 ALA A C 1
ATOM 735 O O . ALA A 1 101 ? -12.094 6.067 5.273 1.00 92.88 101 ALA A O 1
ATOM 736 N N . PRO A 1 102 ? -11.475 4.435 6.693 1.00 96.94 102 PRO A N 1
ATOM 737 C CA . PRO A 1 102 ? -12.840 4.070 7.035 1.00 96.94 102 PRO A CA 1
ATOM 738 C C . PRO A 1 102 ? -13.496 5.172 7.873 1.00 96.94 102 PRO A C 1
ATOM 740 O O . PRO A 1 102 ? -12.853 5.815 8.701 1.00 96.94 102 PRO A O 1
ATOM 743 N N . SER A 1 103 ? -14.802 5.336 7.699 1.00 96.56 103 SER A N 1
ATOM 744 C CA . SER A 1 103 ? -15.656 6.218 8.492 1.00 96.56 103 SER A CA 1
ATOM 745 C C . SER A 1 103 ? -16.719 5.405 9.227 1.00 96.56 103 SER A C 1
ATOM 747 O O . SER A 1 103 ? -17.215 4.405 8.705 1.00 96.56 103 SER A O 1
ATOM 749 N N . TRP A 1 104 ? -17.060 5.814 10.449 1.00 94.19 104 TRP A N 1
ATOM 750 C CA . TRP A 1 104 ? -18.104 5.177 11.248 1.00 94.19 104 TRP A CA 1
ATOM 751 C C . TRP A 1 104 ? -19.468 5.800 10.939 1.00 94.19 104 TRP A C 1
ATOM 753 O O . TRP A 1 104 ? -19.661 6.995 11.149 1.00 94.19 104 TRP A O 1
ATOM 763 N N . ASN A 1 105 ? -20.435 4.999 10.484 1.00 94.50 105 ASN A N 1
ATOM 764 C CA . ASN A 1 105 ? -21.783 5.484 10.146 1.00 94.50 105 ASN A CA 1
ATOM 765 C C . ASN A 1 105 ? -22.833 5.274 11.257 1.00 94.50 105 ASN A C 1
ATOM 767 O O . ASN A 1 105 ? -24.028 5.387 10.998 1.00 94.50 105 ASN A O 1
ATOM 771 N N . GLY A 1 106 ? -22.411 4.921 12.475 1.00 90.38 106 GLY A N 1
ATOM 772 C CA . GLY A 1 106 ? -23.309 4.591 13.589 1.00 90.38 106 GLY A CA 1
ATOM 773 C C . GLY A 1 106 ? -23.560 3.092 13.783 1.00 90.38 106 GLY A C 1
ATOM 774 O O . GLY A 1 106 ? -23.942 2.697 14.881 1.00 90.38 106 GLY A O 1
ATOM 775 N N . ALA A 1 107 ? -23.303 2.261 12.768 1.00 91.94 107 ALA A N 1
ATOM 776 C CA . ALA A 1 107 ? -23.502 0.809 12.836 1.00 91.94 107 ALA A CA 1
ATOM 777 C C . ALA A 1 107 ? -22.294 -0.008 12.349 1.00 91.94 107 ALA A C 1
ATOM 779 O O . ALA A 1 107 ? -22.044 -1.095 12.869 1.00 91.94 107 ALA A O 1
ATOM 780 N N . ALA A 1 108 ? -21.547 0.495 11.362 1.00 94.25 108 ALA A N 1
ATOM 781 C CA . ALA A 1 108 ? -20.391 -0.181 10.783 1.00 94.25 108 ALA A CA 1
ATOM 782 C C . ALA A 1 108 ? -19.333 0.809 10.263 1.00 94.25 108 ALA A C 1
ATOM 784 O O . ALA A 1 108 ? -19.612 1.982 9.994 1.00 94.25 108 ALA A O 1
ATOM 785 N N . TRP A 1 109 ? -18.111 0.303 10.080 1.00 96.00 109 TRP A N 1
ATOM 786 C CA . TRP A 1 109 ? -17.067 0.989 9.324 1.00 96.00 109 TRP A CA 1
ATOM 787 C C . TRP A 1 109 ? -17.356 0.889 7.824 1.00 96.00 109 TRP A C 1
ATOM 789 O O . TRP A 1 109 ? -17.554 -0.206 7.301 1.00 96.00 109 TRP A O 1
ATOM 799 N N . VAL A 1 110 ? -17.365 2.024 7.127 1.00 96.88 110 VAL A N 1
ATOM 800 C CA . VAL A 1 110 ? -17.622 2.123 5.682 1.00 96.88 110 VAL A CA 1
ATOM 801 C C . VAL A 1 110 ? -16.564 2.984 4.993 1.00 96.88 110 VAL A C 1
ATOM 803 O O . VAL A 1 110 ? -15.895 3.786 5.636 1.00 96.88 110 VAL A O 1
ATOM 806 N N . GLY A 1 111 ? -16.401 2.835 3.676 1.00 95.19 111 GLY A N 1
ATOM 807 C CA . GLY A 1 111 ? -15.538 3.714 2.875 1.00 95.19 111 GLY A CA 1
ATOM 808 C C . GLY A 1 111 ? -14.036 3.403 2.908 1.00 95.19 111 GLY A C 1
ATOM 809 O O . GLY A 1 111 ? -13.260 4.153 2.322 1.00 95.19 111 GLY A O 1
ATOM 810 N N . GLN A 1 112 ? -13.606 2.301 3.534 1.00 96.12 112 GLN A N 1
ATOM 811 C CA . GLN A 1 112 ? -12.218 1.855 3.404 1.00 96.12 112 GLN A CA 1
ATOM 812 C C . GLN A 1 112 ? -11.930 1.440 1.963 1.00 96.12 112 GLN A C 1
ATOM 814 O O . GLN A 1 112 ? -12.643 0.615 1.392 1.00 96.12 112 GLN A O 1
ATOM 819 N N . THR A 1 113 ? -10.840 1.959 1.406 1.00 95.19 113 THR A N 1
ATOM 820 C CA . THR A 1 113 ? -10.272 1.450 0.158 1.00 95.19 113 THR A CA 1
ATOM 821 C C . THR A 1 113 ? -8.817 1.070 0.387 1.00 95.19 113 THR A C 1
ATOM 823 O O . THR A 1 113 ? -8.060 1.799 1.035 1.00 95.19 113 THR A O 1
ATOM 826 N N . CYS A 1 114 ? -8.455 -0.107 -0.113 1.00 94.19 114 CYS A N 1
ATOM 827 C CA . CYS A 1 114 ? -7.100 -0.628 -0.099 1.00 94.19 114 CYS A CA 1
ATOM 828 C C . CYS A 1 114 ? -6.690 -0.869 -1.547 1.00 94.19 114 CYS A C 1
ATOM 830 O O . CYS A 1 114 ? -7.442 -1.464 -2.320 1.00 94.19 114 CYS A O 1
ATOM 832 N N . GLN A 1 115 ? -5.495 -0.432 -1.904 1.00 90.38 115 GLN A N 1
ATOM 833 C CA . GLN A 1 115 ? -4.885 -0.711 -3.193 1.00 90.38 115 GLN A CA 1
ATOM 834 C C . GLN A 1 115 ? -3.683 -1.622 -2.952 1.00 90.38 115 GLN A C 1
ATOM 836 O O . GLN A 1 115 ? -3.021 -1.449 -1.927 1.00 90.38 115 GLN A O 1
ATOM 841 N N . PRO A 1 116 ? -3.361 -2.580 -3.844 1.00 86.31 116 PRO A N 1
ATOM 842 C CA . PRO A 1 116 ? -2.079 -3.271 -3.793 1.00 86.31 116 PRO A CA 1
ATOM 843 C C . PRO A 1 116 ? -0.977 -2.254 -3.544 1.00 86.31 116 PRO A C 1
ATOM 845 O O . PRO A 1 116 ? -0.960 -1.202 -4.190 1.00 86.31 116 PRO A O 1
ATOM 848 N N . ALA A 1 117 ? -0.120 -2.526 -2.561 1.00 75.38 117 ALA A N 1
ATOM 849 C CA . ALA A 1 117 ? 1.041 -1.700 -2.336 1.00 75.38 117 ALA A CA 1
ATOM 850 C C . ALA A 1 117 ? 1.795 -1.751 -3.658 1.00 75.38 117 ALA A C 1
ATOM 852 O O . ALA A 1 117 ? 2.332 -2.799 -4.019 1.00 75.38 117 ALA A O 1
ATOM 853 N N . ASN A 1 118 ? 1.730 -0.658 -4.429 1.00 65.62 118 ASN A N 1
ATOM 854 C CA . ASN A 1 118 ? 2.543 -0.531 -5.624 1.00 65.62 118 ASN A CA 1
ATOM 855 C C . ASN A 1 118 ? 3.947 -0.857 -5.131 1.00 65.62 118 ASN A C 1
ATOM 857 O O . ASN A 1 118 ? 4.334 -0.219 -4.139 1.00 65.62 118 ASN A O 1
ATOM 861 N N . PRO A 1 119 ? 4.643 -1.879 -5.675 1.00 58.06 119 PRO A N 1
ATOM 862 C CA . PRO A 1 119 ? 6.006 -2.141 -5.270 1.00 58.06 119 PRO A CA 1
ATOM 863 C C . PRO A 1 119 ? 6.688 -0.788 -5.328 1.00 58.06 119 PRO A C 1
ATOM 865 O O . PRO A 1 119 ? 6.772 -0.157 -6.380 1.00 58.06 119 PRO A O 1
ATOM 868 N N . GLN A 1 120 ? 7.027 -0.260 -4.155 1.00 54.09 120 GLN A N 1
ATOM 869 C CA . GLN A 1 120 ? 7.823 0.940 -4.061 1.00 54.09 120 GLN A CA 1
ATOM 870 C C . GLN A 1 120 ? 9.172 0.449 -4.539 1.00 54.09 120 GLN A C 1
ATOM 872 O O . GLN A 1 120 ? 9.976 -0.057 -3.757 1.00 54.09 120 GLN A O 1
ATOM 877 N N . ILE A 1 121 ? 9.344 0.450 -5.857 1.00 52.94 121 ILE A N 1
ATOM 878 C CA . ILE A 1 121 ? 10.580 0.084 -6.499 1.00 52.94 121 ILE A CA 1
ATOM 879 C C . ILE A 1 121 ? 11.515 1.241 -6.144 1.00 52.94 121 ILE A C 1
ATOM 881 O O . ILE A 1 121 ? 11.547 2.269 -6.815 1.00 52.94 121 ILE A O 1
ATOM 885 N N . LYS A 1 122 ? 12.151 1.107 -4.975 1.00 59.62 122 LYS A N 1
ATOM 886 C CA . LYS A 1 122 ? 12.974 2.130 -4.321 1.00 59.62 122 LYS A CA 1
ATOM 887 C C . LYS A 1 122 ? 14.250 2.424 -5.092 1.00 59.62 122 LYS A C 1
ATOM 889 O O . LYS A 1 122 ? 14.844 3.472 -4.879 1.00 59.62 122 LYS A O 1
ATOM 894 N N . ASP A 1 123 ? 14.665 1.506 -5.956 1.00 72.38 123 ASP A N 1
ATOM 895 C CA . ASP A 1 123 ? 15.821 1.694 -6.806 1.00 72.38 123 ASP A CA 1
ATOM 896 C C . ASP A 1 123 ? 15.368 2.000 -8.245 1.00 72.38 123 ASP A C 1
ATOM 898 O O . ASP A 1 123 ? 14.758 1.147 -8.898 1.00 72.38 123 ASP A O 1
ATOM 902 N N . PRO A 1 124 ? 15.648 3.202 -8.762 1.00 69.25 124 PRO A N 1
ATOM 903 C CA . PRO A 1 124 ? 15.266 3.571 -10.116 1.00 69.25 124 PRO A CA 1
ATOM 904 C C . PRO A 1 124 ? 15.818 2.621 -11.200 1.00 69.25 124 PRO A C 1
ATOM 906 O O . PRO A 1 124 ? 15.140 2.404 -12.208 1.00 69.25 124 PRO A O 1
ATOM 909 N N . GLN A 1 125 ? 16.977 1.975 -10.981 1.00 74.38 125 GLN A N 1
ATOM 910 C CA . GLN A 1 125 ? 17.531 0.985 -11.923 1.00 74.38 125 GLN A CA 1
ATOM 911 C C . GLN A 1 125 ? 16.631 -0.240 -12.047 1.00 74.38 125 GLN A C 1
ATOM 913 O O . GLN A 1 125 ? 16.350 -0.691 -13.158 1.00 74.38 125 GLN A O 1
ATOM 918 N N . SER A 1 126 ? 16.089 -0.727 -10.934 1.00 78.50 126 SER A N 1
ATOM 919 C CA . SER A 1 126 ? 15.143 -1.840 -10.956 1.00 78.50 126 SER A CA 1
ATOM 920 C C . SER A 1 126 ? 13.808 -1.503 -11.645 1.00 78.50 126 SER A C 1
ATOM 922 O O . SER A 1 126 ? 13.221 -2.390 -12.265 1.00 78.50 126 SER A O 1
ATOM 924 N N . GLN A 1 127 ? 13.358 -0.237 -11.651 1.00 77.56 127 GLN A N 1
ATOM 925 C CA . GLN A 1 127 ? 12.190 0.184 -12.453 1.00 77.56 127 GLN A CA 1
ATOM 926 C C . GLN A 1 127 ? 12.489 0.135 -13.948 1.00 77.56 127 GLN A C 1
ATOM 928 O O . GLN A 1 127 ? 11.685 -0.374 -14.731 1.00 77.56 127 GLN A O 1
ATOM 933 N N . CYS A 1 128 ? 13.659 0.642 -14.337 1.00 81.12 128 CYS A N 1
ATOM 934 C CA . CYS A 1 128 ? 14.091 0.615 -15.725 1.00 81.12 128 CYS A CA 1
ATOM 935 C C . CYS A 1 128 ? 14.239 -0.827 -16.234 1.00 81.12 128 CYS A C 1
ATOM 937 O O . CYS A 1 128 ? 13.736 -1.156 -17.307 1.00 81.12 128 CYS A O 1
ATOM 939 N N . ALA A 1 129 ? 14.831 -1.710 -15.422 1.00 82.25 129 ALA A N 1
ATOM 940 C CA . ALA A 1 129 ? 14.950 -3.136 -15.720 1.00 82.25 129 ALA A CA 1
ATOM 941 C C . ALA A 1 129 ? 13.590 -3.826 -15.852 1.00 82.25 129 ALA A C 1
ATOM 943 O O . ALA A 1 129 ? 13.371 -4.557 -16.816 1.00 82.25 129 ALA A O 1
ATOM 944 N N . ALA A 1 130 ? 12.651 -3.557 -14.939 1.00 80.69 130 ALA A N 1
ATOM 945 C CA . ALA A 1 130 ? 11.303 -4.112 -15.019 1.00 80.69 130 ALA A CA 1
ATOM 946 C C . ALA A 1 130 ? 10.571 -3.669 -16.296 1.00 80.69 130 ALA A C 1
ATOM 948 O O . ALA A 1 130 ? 9.885 -4.478 -16.919 1.00 80.69 130 ALA A O 1
ATOM 949 N N . ARG A 1 131 ? 10.737 -2.408 -16.716 1.00 81.81 131 ARG A N 1
ATOM 950 C CA . ARG A 1 131 ? 10.137 -1.894 -17.952 1.00 81.81 131 ARG A CA 1
ATOM 951 C C . ARG A 1 131 ? 10.784 -2.489 -19.203 1.00 81.81 131 ARG A C 1
ATOM 953 O O . ARG A 1 131 ? 10.060 -2.967 -20.066 1.00 81.81 131 ARG A O 1
ATOM 960 N N . ALA A 1 132 ? 12.113 -2.513 -19.285 1.00 83.56 132 ALA A N 1
ATOM 961 C CA . ALA A 1 132 ? 12.823 -3.129 -20.406 1.00 83.56 132 ALA A CA 1
ATOM 962 C C . ALA A 1 132 ? 12.448 -4.611 -20.572 1.00 83.56 132 ALA A C 1
ATOM 964 O O . ALA A 1 132 ? 12.260 -5.084 -21.690 1.00 83.56 132 ALA A O 1
ATOM 965 N N . LEU A 1 133 ? 12.238 -5.321 -19.460 1.00 85.88 133 LEU A N 1
ATOM 966 C CA . LEU A 1 133 ? 11.794 -6.711 -19.480 1.00 85.88 133 LEU A CA 1
ATOM 967 C C . LEU A 1 133 ? 10.380 -6.878 -20.065 1.00 85.88 133 LEU A C 1
ATOM 969 O O . LEU A 1 133 ? 10.137 -7.860 -20.762 1.00 85.88 133 LEU A O 1
ATOM 973 N N . GLN A 1 134 ? 9.460 -5.929 -19.842 1.00 81.44 134 GLN A N 1
ATOM 974 C CA . GLN A 1 134 ? 8.133 -5.935 -20.492 1.00 81.44 134 GLN A CA 1
ATOM 975 C C . GLN A 1 134 ? 8.239 -5.820 -22.017 1.00 81.44 134 GLN A C 1
ATOM 977 O O . GLN A 1 134 ? 7.389 -6.336 -22.736 1.00 81.44 134 GLN A O 1
ATOM 982 N N . ASP A 1 135 ? 9.298 -5.171 -22.494 1.00 79.88 135 ASP A N 1
ATOM 983 C CA . ASP A 1 135 ? 9.645 -5.040 -23.905 1.00 79.88 135 ASP A CA 1
ATOM 984 C C . ASP A 1 135 ? 10.510 -6.215 -24.424 1.00 79.88 135 ASP A C 1
ATOM 986 O O . ASP A 1 135 ? 10.948 -6.206 -25.574 1.00 79.88 135 ASP A O 1
ATOM 990 N N . GLY A 1 136 ? 10.770 -7.236 -23.596 1.00 88.25 136 GLY A N 1
ATOM 991 C CA . GLY A 1 136 ? 11.595 -8.396 -23.947 1.00 88.25 136 GLY A CA 1
ATOM 992 C C . GLY A 1 136 ? 13.101 -8.118 -23.982 1.00 88.25 136 GLY A C 1
ATOM 993 O O . GLY A 1 136 ? 13.847 -8.904 -24.562 1.00 88.25 136 GLY A O 1
ATOM 994 N N . ILE A 1 137 ? 13.556 -7.011 -23.390 1.00 87.75 137 ILE A N 1
ATOM 995 C CA . ILE A 1 137 ? 14.958 -6.583 -23.384 1.00 87.75 137 ILE A CA 1
ATOM 996 C C . ILE A 1 137 ? 15.588 -6.900 -22.022 1.00 87.75 137 ILE A C 1
ATOM 998 O O . ILE A 1 137 ? 15.162 -6.403 -20.979 1.00 87.75 137 ILE A O 1
ATOM 1002 N N . ALA A 1 138 ? 16.637 -7.719 -22.036 1.00 91.25 138 ALA A N 1
ATOM 1003 C CA . ALA A 1 138 ? 17.484 -8.006 -20.891 1.00 91.25 138 ALA A CA 1
ATOM 1004 C C . ALA A 1 138 ? 18.539 -6.901 -20.732 1.00 91.25 138 ALA A C 1
ATOM 1006 O O . ALA A 1 138 ? 19.460 -6.777 -21.543 1.00 91.25 138 ALA A O 1
ATOM 1007 N N . ILE A 1 139 ? 18.402 -6.099 -19.673 1.00 88.62 139 ILE A N 1
ATOM 1008 C CA . ILE A 1 139 ? 19.339 -5.017 -19.356 1.00 88.62 139 ILE A CA 1
ATOM 1009 C C . ILE A 1 139 ? 20.718 -5.582 -18.980 1.00 88.62 139 ILE A C 1
ATOM 1011 O O . ILE A 1 139 ? 20.833 -6.413 -18.078 1.00 88.62 139 ILE A O 1
ATOM 1015 N N . GLY A 1 140 ? 21.760 -5.097 -19.660 1.00 88.19 140 GLY A N 1
ATOM 1016 C CA . GLY A 1 140 ? 23.163 -5.356 -19.324 1.00 88.19 140 GLY A CA 1
ATOM 1017 C C . GLY A 1 140 ? 23.673 -4.529 -18.129 1.00 88.19 140 GLY A C 1
ATOM 1018 O O . GLY A 1 140 ? 22.931 -3.735 -17.544 1.00 88.19 140 GLY A O 1
ATOM 1019 N N . PRO A 1 141 ? 24.949 -4.674 -17.730 1.00 91.25 141 PRO A N 1
ATOM 1020 C CA . PRO A 1 141 ? 25.533 -3.821 -16.696 1.00 91.25 141 PRO A CA 1
ATOM 1021 C C . PRO A 1 141 ? 25.497 -2.341 -17.110 1.00 91.25 141 PRO A C 1
ATOM 1023 O O . PRO A 1 141 ? 25.488 -2.015 -18.295 1.00 91.25 141 PRO A O 1
ATOM 1026 N N . VAL A 1 142 ? 25.495 -1.435 -16.128 1.00 90.31 142 VAL A N 1
ATOM 1027 C CA . VAL A 1 142 ? 25.659 0.001 -16.401 1.00 90.31 142 VAL A CA 1
ATOM 1028 C C . VAL A 1 142 ? 27.032 0.220 -17.030 1.00 90.31 142 VAL A C 1
ATOM 1030 O O . VAL A 1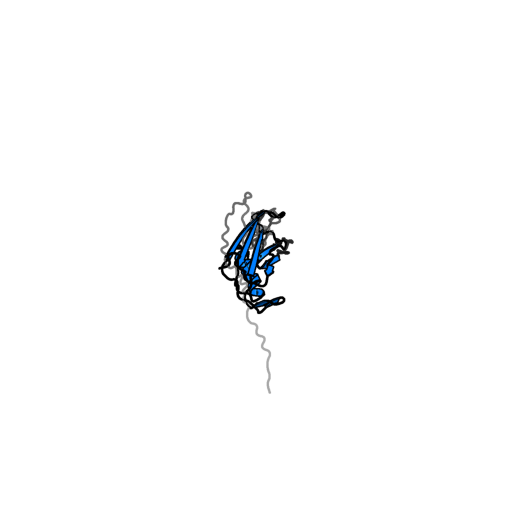 142 ? 28.051 -0.102 -16.422 1.00 90.31 142 VAL A O 1
ATOM 1033 N N . THR A 1 143 ? 27.057 0.805 -18.220 1.00 93.88 143 THR A N 1
ATOM 1034 C CA . THR A 1 143 ? 28.281 1.154 -18.948 1.00 93.88 143 THR A CA 1
ATOM 1035 C C . THR A 1 143 ? 28.668 2.611 -18.730 1.00 93.88 143 THR A C 1
ATOM 1037 O O . THR A 1 143 ? 29.853 2.925 -18.627 1.00 93.88 143 THR A O 1
ATOM 1040 N N . ARG A 1 144 ? 27.684 3.518 -18.635 1.00 91.69 144 ARG A N 1
ATOM 1041 C CA . ARG A 1 144 ? 27.916 4.961 -18.455 1.00 91.69 144 ARG A CA 1
ATOM 1042 C C . ARG A 1 144 ? 26.914 5.570 -17.479 1.00 91.69 144 ARG A C 1
ATOM 1044 O O . ARG A 1 144 ? 25.754 5.170 -17.432 1.00 91.69 144 ARG A O 1
ATOM 1051 N N . GLN A 1 145 ? 27.356 6.576 -16.726 1.00 91.31 145 GLN A N 1
ATOM 1052 C CA . GLN A 1 145 ? 26.509 7.353 -15.824 1.00 91.31 145 GLN A CA 1
ATOM 1053 C C . GLN A 1 145 ? 26.781 8.849 -16.008 1.00 91.31 145 GLN A C 1
ATOM 1055 O O . GLN A 1 145 ? 27.919 9.295 -15.877 1.00 91.31 145 GLN A O 1
ATOM 1060 N N . TYR A 1 146 ? 25.730 9.630 -16.248 1.00 88.25 146 TYR A N 1
ATOM 1061 C CA . TYR A 1 146 ? 25.808 11.081 -16.407 1.00 88.25 146 TYR A CA 1
ATOM 1062 C C . TYR A 1 146 ? 24.967 11.772 -15.349 1.00 88.25 146 TYR A C 1
ATOM 1064 O O . TYR A 1 146 ? 23.792 11.462 -15.194 1.00 88.25 146 TYR A O 1
ATOM 1072 N N . LYS A 1 147 ? 25.557 12.735 -14.642 1.00 87.94 147 LYS A N 1
ATOM 1073 C CA . LYS A 1 147 ? 24.836 13.636 -13.741 1.00 87.94 147 LYS A CA 1
ATOM 1074 C C . LYS A 1 147 ? 24.742 15.000 -14.406 1.00 87.94 147 LYS A C 1
ATOM 1076 O O . LYS A 1 147 ? 25.762 15.528 -14.838 1.00 87.94 147 LYS A O 1
ATOM 1081 N N . TYR A 1 148 ? 23.549 15.568 -14.487 1.00 83.56 148 TYR A N 1
ATOM 1082 C CA . TYR A 1 148 ? 23.338 16.884 -15.087 1.00 83.56 148 TYR A CA 1
ATOM 1083 C C . TYR A 1 148 ? 22.206 17.623 -14.383 1.00 83.56 148 TYR A C 1
ATOM 1085 O O . TYR A 1 148 ? 21.341 17.010 -13.772 1.00 83.56 148 TYR A O 1
ATOM 1093 N N . ASN A 1 149 ? 22.201 18.949 -14.460 1.00 82.88 149 ASN A N 1
ATOM 1094 C CA . ASN A 1 149 ? 21.093 19.754 -13.957 1.00 82.88 149 ASN A CA 1
ATOM 1095 C C . ASN A 1 149 ? 20.129 20.021 -15.112 1.00 82.88 149 ASN A C 1
ATOM 1097 O O . ASN A 1 149 ? 20.512 20.617 -16.115 1.00 82.88 149 ASN A O 1
ATOM 1101 N N . SER A 1 150 ? 18.892 19.554 -14.983 1.00 76.38 150 SER A N 1
ATOM 1102 C CA . SER A 1 150 ? 17.802 19.872 -15.904 1.00 76.38 150 SER A CA 1
ATOM 1103 C C . SER A 1 150 ? 16.962 21.025 -15.350 1.00 76.38 150 SER A C 1
ATOM 1105 O O . SER A 1 150 ? 17.052 21.350 -14.165 1.00 76.38 150 SER A O 1
ATOM 1107 N N . SER A 1 151 ? 16.092 21.617 -16.171 1.00 76.56 151 SER A N 1
ATOM 1108 C CA . SER A 1 151 ? 15.074 22.564 -15.687 1.00 76.56 151 SER A CA 1
ATOM 1109 C C . SER A 1 151 ? 14.138 21.945 -14.638 1.00 76.56 151 SER A C 1
ATOM 1111 O O . SER A 1 151 ? 13.556 22.673 -13.842 1.00 76.56 151 SER A O 1
ATOM 1113 N N . ALA A 1 152 ? 14.031 20.611 -14.607 1.00 69.00 152 ALA A N 1
ATOM 1114 C CA . ALA A 1 152 ? 13.277 19.847 -13.620 1.00 69.00 152 ALA A CA 1
ATOM 1115 C C . ALA A 1 152 ? 14.101 19.472 -12.370 1.00 69.00 152 ALA A C 1
ATOM 1117 O O . ALA A 1 152 ? 13.584 18.780 -11.505 1.00 69.00 152 ALA A O 1
ATOM 1118 N N . GLY A 1 153 ? 15.364 19.911 -12.265 1.00 77.50 153 GLY A N 1
ATOM 1119 C CA . GLY A 1 153 ? 16.283 19.651 -11.151 1.00 77.50 153 GLY A CA 1
ATOM 1120 C C . GLY A 1 153 ? 17.460 18.736 -11.509 1.00 77.50 153 GLY A C 1
ATOM 1121 O O . GLY A 1 153 ? 17.673 18.390 -12.676 1.00 77.50 153 GLY A O 1
ATOM 1122 N N . ALA A 1 154 ? 18.261 18.370 -10.502 1.00 80.12 154 ALA A N 1
ATOM 1123 C CA . ALA A 1 154 ? 19.409 17.479 -10.677 1.00 80.12 154 ALA A CA 1
ATOM 1124 C C . ALA A 1 154 ? 18.941 16.115 -11.194 1.00 80.12 154 ALA A C 1
ATOM 1126 O O . ALA A 1 154 ? 18.056 15.512 -10.604 1.00 80.12 154 ALA A O 1
ATOM 1127 N N . ALA A 1 155 ? 19.528 15.618 -12.273 1.00 80.75 155 ALA A N 1
ATOM 1128 C CA . ALA A 1 155 ? 19.188 14.356 -12.904 1.00 80.75 155 ALA A CA 1
ATOM 1129 C C . ALA A 1 155 ? 20.419 13.451 -13.022 1.00 80.75 155 ALA A C 1
ATOM 1131 O O . ALA A 1 155 ? 21.560 13.915 -13.083 1.00 80.75 155 ALA A O 1
ATOM 1132 N N . THR A 1 156 ? 20.186 12.142 -13.028 1.00 83.56 156 THR A N 1
ATOM 1133 C CA . THR A 1 156 ? 21.197 11.121 -13.296 1.00 83.56 156 THR A CA 1
ATOM 1134 C C . THR A 1 156 ? 20.683 10.167 -14.368 1.00 83.56 156 THR A C 1
ATOM 1136 O O . THR A 1 156 ? 19.644 9.544 -14.174 1.00 83.56 156 THR A O 1
ATOM 1139 N N . SER A 1 157 ? 21.414 10.025 -15.471 1.00 84.94 157 SER A N 1
ATOM 1140 C CA . SER A 1 157 ? 21.158 9.019 -16.504 1.00 84.94 157 SER A CA 1
ATOM 1141 C C . SER A 1 157 ? 22.147 7.871 -16.396 1.00 84.94 157 SER A C 1
ATOM 1143 O O . SER A 1 157 ? 23.345 8.099 -16.240 1.00 84.94 157 SER A O 1
ATOM 1145 N N . TYR A 1 158 ? 21.647 6.650 -16.521 1.00 86.62 158 TYR A N 1
ATOM 1146 C CA . TYR A 1 158 ? 22.413 5.411 -16.571 1.00 86.62 158 TYR A CA 1
ATOM 1147 C C . TYR A 1 158 ? 22.220 4.788 -17.948 1.00 86.62 158 TYR A C 1
ATOM 1149 O O . TYR A 1 158 ? 21.092 4.696 -18.425 1.00 86.62 158 TYR A O 1
ATOM 1157 N N . TYR A 1 159 ? 23.310 4.389 -18.586 1.00 89.19 159 TYR A N 1
ATOM 1158 C CA . TYR A 1 159 ? 23.302 3.742 -19.890 1.00 89.19 159 TYR A CA 1
ATOM 1159 C C . TYR A 1 159 ? 23.693 2.283 -19.719 1.00 89.19 159 TYR A C 1
ATOM 1161 O O . TYR A 1 159 ? 24.608 1.972 -18.955 1.00 89.19 159 TYR A O 1
ATOM 1169 N N . HIS A 1 160 ? 22.996 1.414 -20.437 1.00 89.75 160 HIS A N 1
ATOM 1170 C CA . HIS A 1 160 ? 23.238 -0.019 -20.491 1.00 89.75 160 HIS A CA 1
ATOM 1171 C C . HIS A 1 160 ? 23.419 -0.413 -21.958 1.00 89.75 160 HIS A C 1
ATOM 1173 O O . HIS A 1 160 ? 22.456 -0.787 -22.636 1.00 89.75 160 HIS A O 1
ATOM 1179 N N . ASP A 1 161 ? 24.644 -0.254 -22.456 1.00 88.75 161 ASP A N 1
ATOM 1180 C CA . ASP A 1 161 ? 25.001 -0.610 -23.833 1.00 88.75 161 ASP A CA 1
ATOM 1181 C C . ASP A 1 161 ? 25.115 -2.138 -23.985 1.00 88.75 161 ASP A C 1
ATOM 1183 O O . ASP A 1 161 ? 25.436 -2.847 -23.027 1.00 88.75 161 ASP A O 1
ATOM 1187 N N . GLY A 1 162 ? 24.827 -2.662 -25.181 1.00 87.50 162 GLY A N 1
ATOM 1188 C CA . GLY A 1 162 ? 24.877 -4.105 -25.448 1.00 87.50 162 GLY A CA 1
ATOM 1189 C C . GLY A 1 162 ? 23.788 -4.936 -24.751 1.00 87.50 162 GLY A C 1
ATOM 1190 O O . GLY A 1 162 ? 23.930 -6.159 -24.632 1.00 87.50 162 GLY A O 1
ATOM 1191 N N . SER A 1 163 ? 22.699 -4.305 -24.298 1.00 90.44 163 SER A N 1
ATOM 1192 C CA . SER A 1 163 ? 21.547 -5.004 -23.714 1.00 90.44 163 SER A CA 1
ATOM 1193 C C . SER A 1 163 ? 20.902 -5.911 -24.765 1.00 90.44 163 SER A C 1
ATOM 1195 O O . SER A 1 163 ? 20.641 -5.478 -25.885 1.00 90.44 163 SER A O 1
ATOM 1197 N N . GLN A 1 164 ? 20.659 -7.178 -24.436 1.00 92.69 164 GLN A N 1
ATOM 1198 C CA . GLN A 1 164 ? 20.126 -8.148 -25.399 1.00 92.69 164 GLN A CA 1
ATOM 1199 C C . GLN A 1 164 ? 18.607 -8.033 -25.479 1.00 92.69 164 GLN A C 1
ATOM 1201 O O . GLN A 1 164 ? 17.942 -7.959 -24.449 1.00 92.69 164 GLN A O 1
ATOM 1206 N N . GLY A 1 165 ? 18.041 -8.053 -26.679 1.00 89.88 165 GLY A N 1
ATOM 1207 C CA . GLY A 1 165 ? 16.600 -7.919 -26.851 1.00 89.88 165 GLY A CA 1
ATOM 1208 C C . GLY A 1 165 ? 16.080 -8.429 -28.189 1.00 89.88 165 GLY A C 1
ATOM 1209 O O . GLY A 1 165 ? 16.798 -9.122 -28.914 1.00 89.88 165 GLY A O 1
ATOM 1210 N N . PRO A 1 166 ? 14.826 -8.089 -28.530 1.00 90.62 166 PRO A N 1
ATOM 1211 C CA . PRO A 1 166 ? 14.246 -8.408 -29.826 1.00 90.62 166 PRO A CA 1
ATOM 1212 C C . PRO A 1 166 ? 15.082 -7.823 -30.968 1.00 90.62 166 PRO A C 1
ATOM 1214 O O . PRO A 1 166 ? 15.775 -6.818 -30.791 1.00 90.62 166 PRO A O 1
ATOM 1217 N N . TYR A 1 167 ? 14.990 -8.446 -32.143 1.00 91.38 167 TYR A N 1
ATOM 1218 C CA . TYR A 1 167 ? 15.594 -7.912 -33.360 1.00 91.38 167 TYR A CA 1
ATOM 1219 C C . TYR A 1 167 ? 15.009 -6.536 -33.693 1.00 91.38 167 TYR A C 1
ATOM 1221 O O . TYR A 1 167 ? 13.797 -6.329 -33.587 1.00 91.38 167 TYR A O 1
ATOM 1229 N N . TRP A 1 168 ? 15.869 -5.618 -34.116 1.00 86.00 168 TRP A N 1
ATOM 1230 C CA . TRP A 1 168 ? 15.489 -4.303 -34.610 1.00 86.00 168 TRP A CA 1
ATOM 1231 C C . TRP A 1 168 ? 16.165 -4.007 -35.944 1.00 86.00 168 TRP A C 1
ATOM 1233 O O . TRP A 1 168 ? 17.230 -4.541 -36.253 1.00 86.00 168 TRP A O 1
ATOM 1243 N N . GLU A 1 169 ? 15.549 -3.107 -36.704 1.00 84.19 169 GLU A N 1
ATOM 1244 C CA . GLU A 1 169 ? 16.071 -2.570 -37.957 1.00 84.19 169 GLU A CA 1
ATOM 1245 C C . GLU A 1 169 ? 15.787 -1.061 -37.998 1.00 84.19 169 GLU A C 1
ATOM 1247 O O . GLU A 1 169 ? 14.663 -0.623 -37.738 1.00 84.19 169 GLU A O 1
ATOM 1252 N N . ALA A 1 170 ? 16.816 -0.258 -38.265 1.00 79.88 170 ALA A N 1
ATOM 1253 C CA . ALA A 1 170 ? 16.732 1.195 -38.345 1.00 79.88 170 ALA A CA 1
ATOM 1254 C C . ALA A 1 170 ? 17.621 1.704 -39.488 1.00 79.88 170 ALA A C 1
ATOM 1256 O O . ALA A 1 170 ? 18.818 1.940 -39.334 1.00 79.88 170 ALA A O 1
ATOM 1257 N N . GLY A 1 171 ? 17.028 1.878 -40.669 1.00 84.31 171 GLY A N 1
ATOM 1258 C CA . GLY A 1 171 ? 17.773 2.283 -41.859 1.00 84.31 171 GLY A CA 1
ATOM 1259 C C . GLY A 1 171 ? 18.685 1.160 -42.356 1.00 84.31 171 GLY A C 1
ATOM 1260 O O . GLY A 1 171 ? 18.200 0.086 -42.682 1.00 84.31 171 GLY A O 1
ATOM 1261 N N . ALA A 1 172 ? 19.991 1.417 -42.448 1.00 86.44 172 ALA A N 1
ATOM 1262 C CA . ALA A 1 172 ? 20.980 0.420 -42.878 1.00 86.44 172 ALA A CA 1
ATOM 1263 C C . ALA A 1 172 ? 21.508 -0.453 -41.723 1.00 86.44 172 ALA A C 1
ATOM 1265 O O . ALA A 1 172 ? 22.341 -1.332 -41.943 1.00 86.44 172 ALA A O 1
ATOM 1266 N N . GLU A 1 173 ? 21.055 -0.194 -40.498 1.00 81.00 173 GLU A N 1
ATOM 1267 C CA . GLU A 1 173 ? 21.523 -0.863 -39.293 1.00 81.00 173 GLU A CA 1
ATOM 1268 C C . GLU A 1 173 ? 20.468 -1.855 -38.800 1.00 81.00 173 GLU A C 1
ATOM 1270 O O . GLU A 1 173 ? 19.264 -1.593 -38.857 1.00 81.00 173 GLU A O 1
ATOM 1275 N N . SER A 1 174 ? 20.920 -3.007 -38.310 1.00 86.75 174 SER A N 1
ATOM 1276 C CA . SER A 1 174 ? 20.057 -3.982 -37.651 1.00 86.75 174 SER A CA 1
ATOM 1277 C C . SER A 1 174 ? 20.834 -4.805 -36.634 1.00 86.75 174 SER A C 1
ATOM 1279 O O . SER A 1 174 ? 22.056 -4.941 -36.734 1.00 86.75 174 SER A O 1
ATOM 1281 N N . GLY A 1 175 ? 20.135 -5.370 -35.653 1.00 88.81 175 GLY A N 1
ATOM 1282 C CA . GLY A 1 175 ? 20.774 -6.168 -34.615 1.00 88.81 175 GLY A CA 1
ATOM 1283 C C . GLY A 1 175 ? 19.822 -6.615 -33.515 1.00 88.81 175 GLY A C 1
ATOM 1284 O O . GLY A 1 175 ? 18.610 -6.442 -33.598 1.00 88.81 175 GLY A O 1
ATOM 1285 N N . THR A 1 176 ? 20.390 -7.220 -32.475 1.00 89.31 176 THR A N 1
ATOM 1286 C CA . THR A 1 176 ? 19.678 -7.638 -31.249 1.00 89.31 176 THR A CA 1
ATOM 1287 C C . THR A 1 176 ? 20.219 -6.946 -29.996 1.00 89.31 176 THR A C 1
ATOM 1289 O O . THR A 1 176 ? 19.763 -7.221 -28.886 1.00 89.31 176 THR A O 1
ATOM 1292 N N . THR A 1 177 ? 21.201 -6.060 -30.162 1.00 89.31 177 THR A N 1
ATOM 1293 C CA . THR A 1 177 ? 21.824 -5.258 -29.107 1.00 89.31 177 THR A CA 1
ATOM 1294 C C . THR A 1 177 ? 21.177 -3.887 -29.021 1.00 89.31 177 THR A C 1
ATOM 1296 O O . THR A 1 177 ? 20.973 -3.219 -30.032 1.00 89.31 177 THR A O 1
ATOM 1299 N N . TRP A 1 178 ? 20.863 -3.471 -27.802 1.00 86.38 178 TRP A N 1
ATOM 1300 C CA . TRP A 1 178 ? 20.176 -2.227 -27.496 1.00 86.38 178 TRP A CA 1
ATOM 1301 C C . TRP A 1 178 ? 21.010 -1.386 -26.536 1.00 86.38 178 TRP A C 1
ATOM 1303 O O . TRP A 1 178 ? 21.544 -1.906 -25.552 1.00 86.38 178 TRP A O 1
ATOM 1313 N N . THR A 1 179 ? 21.015 -0.073 -26.754 1.00 86.88 179 THR A N 1
ATOM 1314 C CA . THR A 1 179 ? 21.385 0.889 -25.718 1.00 86.88 179 THR A CA 1
ATOM 1315 C C . THR A 1 179 ? 20.135 1.312 -24.977 1.00 86.88 179 THR A C 1
ATOM 1317 O O . THR A 1 179 ? 19.212 1.899 -25.548 1.00 86.88 179 THR A O 1
ATOM 1320 N N . ILE A 1 180 ? 20.114 1.022 -23.679 1.00 85.44 180 ILE A N 1
ATOM 1321 C CA . ILE A 1 180 ? 19.046 1.462 -22.790 1.00 85.44 180 ILE A CA 1
ATOM 1322 C C . ILE A 1 180 ? 19.537 2.638 -21.958 1.00 85.44 180 ILE A C 1
ATOM 1324 O O . ILE A 1 180 ? 20.472 2.491 -21.174 1.00 85.44 180 ILE A O 1
ATOM 1328 N N . MET A 1 181 ? 18.879 3.790 -22.098 1.00 86.94 181 MET A N 1
ATOM 1329 C CA . MET A 1 181 ? 19.079 4.938 -21.216 1.00 86.94 181 MET A CA 1
ATOM 1330 C C . MET A 1 181 ? 17.967 4.996 -20.166 1.00 86.94 181 MET A C 1
ATOM 1332 O O . MET A 1 181 ? 16.784 5.072 -20.496 1.00 86.94 181 MET A O 1
ATOM 1336 N N . CYS A 1 182 ? 18.360 5.017 -18.897 1.00 84.88 182 CYS A N 1
ATOM 1337 C CA . CYS A 1 182 ? 17.479 5.188 -17.753 1.00 84.88 182 CYS A CA 1
ATOM 1338 C C . CYS A 1 182 ? 17.784 6.526 -17.071 1.00 84.88 182 CYS A C 1
ATOM 1340 O O . CYS A 1 182 ? 18.831 6.677 -16.441 1.00 84.88 182 CYS A O 1
ATOM 1342 N N . THR A 1 183 ? 16.885 7.500 -17.197 1.00 80.56 183 THR A N 1
ATOM 1343 C CA . THR A 1 183 ? 17.058 8.846 -16.631 1.00 80.56 183 THR A CA 1
ATOM 1344 C C . THR A 1 183 ? 16.208 9.039 -15.384 1.00 80.56 183 THR A C 1
ATOM 1346 O O . THR A 1 183 ? 15.015 8.738 -15.387 1.00 80.56 183 THR A O 1
ATOM 1349 N N . TYR A 1 184 ? 16.818 9.588 -14.335 1.00 77.06 184 TYR A N 1
ATOM 1350 C CA . TYR A 1 184 ? 16.191 9.821 -13.037 1.00 77.06 184 TYR A CA 1
ATOM 1351 C C . TYR A 1 184 ? 16.341 11.280 -12.623 1.00 77.06 184 TYR A C 1
ATOM 1353 O O . TYR A 1 184 ? 17.458 11.791 -12.585 1.00 77.06 184 TYR A O 1
ATOM 1361 N N . VAL A 1 185 ? 15.236 11.946 -12.287 1.00 69.94 185 VAL A N 1
ATOM 1362 C CA . VAL A 1 185 ? 15.230 13.337 -11.812 1.00 69.94 185 VAL A CA 1
ATOM 1363 C C . VAL A 1 185 ? 15.106 13.336 -10.287 1.00 69.94 185 VAL A C 1
ATOM 1365 O O . VAL A 1 185 ? 14.193 12.748 -9.723 1.00 69.94 185 VAL A O 1
ATOM 1368 N N . ASN A 1 186 ? 16.065 13.972 -9.624 1.00 64.69 186 ASN A N 1
ATOM 1369 C CA . ASN A 1 186 ? 16.376 13.870 -8.198 1.00 64.69 186 ASN A CA 1
ATOM 1370 C C . ASN A 1 186 ? 15.946 15.120 -7.404 1.00 64.69 186 ASN A C 1
ATOM 1372 O O . ASN A 1 186 ? 16.467 15.381 -6.323 1.00 64.69 186 ASN A O 1
ATOM 1376 N N . ALA A 1 187 ? 15.056 15.946 -7.958 1.00 50.44 187 ALA A N 1
ATOM 1377 C CA . ALA A 1 187 ? 14.841 17.318 -7.495 1.00 50.44 187 ALA A CA 1
ATOM 1378 C C . ALA A 1 187 ? 14.219 17.456 -6.095 1.00 50.44 187 ALA A C 1
ATOM 1380 O O . ALA A 1 187 ? 14.299 18.534 -5.513 1.00 50.44 187 ALA A O 1
ATOM 1381 N N . THR A 1 188 ? 13.633 16.396 -5.537 1.00 50.41 188 THR A N 1
ATOM 1382 C CA . THR A 1 188 ? 12.876 16.475 -4.275 1.00 50.41 188 THR A CA 1
ATOM 1383 C C . THR A 1 188 ? 13.181 15.371 -3.264 1.00 50.41 188 THR A C 1
ATOM 1385 O O . THR A 1 188 ? 12.639 15.415 -2.168 1.00 50.41 188 THR A O 1
ATOM 1388 N N . GLY A 1 189 ? 14.018 14.373 -3.574 1.00 49.34 189 GLY A N 1
ATOM 1389 C CA . GLY A 1 189 ? 14.191 13.188 -2.709 1.00 49.34 189 GLY A CA 1
ATOM 1390 C C . GLY A 1 189 ? 12.952 12.278 -2.619 1.00 49.34 189 GLY A C 1
ATOM 1391 O O . GLY A 1 189 ? 13.063 11.143 -2.162 1.00 49.34 189 GLY A O 1
ATOM 1392 N N . ASP A 1 190 ? 11.810 12.738 -3.128 1.00 42.56 190 ASP A N 1
ATOM 1393 C CA . ASP A 1 190 ? 10.605 11.960 -3.372 1.00 42.56 190 ASP A CA 1
ATOM 1394 C C . ASP A 1 190 ? 10.557 11.502 -4.840 1.00 42.56 190 ASP A C 1
ATOM 1396 O O . ASP A 1 190 ? 10.914 12.273 -5.738 1.00 42.56 190 ASP A O 1
ATOM 1400 N N . PRO A 1 191 ? 10.098 10.269 -5.124 1.00 43.28 191 PRO A N 1
ATOM 1401 C CA . PRO A 1 191 ? 9.892 9.798 -6.488 1.00 43.28 191 PRO A CA 1
ATOM 1402 C C . PRO A 1 191 ? 8.768 10.616 -7.134 1.00 43.28 191 PRO A C 1
ATOM 1404 O O . PRO A 1 191 ? 7.595 10.358 -6.878 1.00 43.28 191 PRO A O 1
ATOM 1407 N N . VAL A 1 192 ? 9.111 11.617 -7.949 1.00 41.94 192 VAL A N 1
ATOM 1408 C CA . VAL A 1 192 ? 8.121 12.461 -8.636 1.00 41.94 192 VAL A CA 1
ATOM 1409 C C . VAL A 1 192 ? 7.394 11.610 -9.687 1.00 41.94 192 VAL A C 1
ATOM 1411 O O . VAL A 1 192 ? 8.026 11.162 -10.649 1.00 41.94 192 VAL A O 1
ATOM 1414 N N . PRO A 1 193 ? 6.084 11.342 -9.545 1.00 42.28 193 PRO A N 1
ATOM 1415 C CA . PRO A 1 193 ? 5.336 10.526 -10.483 1.00 42.28 193 PRO A CA 1
ATOM 1416 C C . PRO A 1 193 ? 4.769 11.425 -11.580 1.00 42.28 193 PRO A C 1
ATOM 1418 O O . PRO A 1 193 ? 3.564 11.590 -11.694 1.00 42.28 193 PRO A O 1
ATOM 1421 N N . GLU A 1 194 ? 5.629 12.013 -12.403 1.00 35.81 194 GLU A N 1
ATOM 1422 C CA . GLU A 1 194 ? 5.176 12.696 -13.614 1.00 35.81 194 GLU A CA 1
ATOM 1423 C C . GLU A 1 194 ? 6.053 12.285 -14.791 1.00 35.81 194 GLU A C 1
ATOM 1425 O O . GLU A 1 194 ? 6.973 12.975 -15.205 1.00 35.81 194 GLU A O 1
ATOM 1430 N N . SER A 1 195 ? 5.718 11.138 -15.386 1.00 38.50 195 SER A N 1
ATOM 1431 C CA . SER A 1 195 ? 5.911 10.846 -16.820 1.00 38.50 195 SER A CA 1
ATOM 1432 C C . SER A 1 195 ? 7.334 10.827 -17.423 1.00 38.50 195 SER A C 1
ATOM 1434 O O . SER A 1 195 ? 7.468 10.489 -18.596 1.00 38.50 195 SER A O 1
ATOM 1436 N N . TYR A 1 196 ? 8.396 11.098 -16.659 1.00 41.91 196 TYR A N 1
ATOM 1437 C CA . TYR A 1 196 ? 9.764 11.289 -17.172 1.00 41.91 196 TYR A CA 1
ATOM 1438 C C . TYR A 1 196 ? 10.741 10.126 -16.928 1.00 41.91 196 TYR A C 1
ATOM 1440 O O . TYR A 1 196 ? 11.955 10.322 -16.960 1.00 41.91 196 TYR A O 1
ATOM 1448 N N . TRP A 1 197 ? 10.263 8.889 -16.774 1.00 46.44 197 TRP A N 1
ATOM 1449 C CA . TRP A 1 197 ? 11.138 7.714 -16.913 1.00 46.44 197 TRP A CA 1
ATOM 1450 C C . TRP A 1 197 ? 11.366 7.450 -18.404 1.00 46.44 197 TRP A C 1
ATOM 1452 O O . TRP A 1 197 ? 10.814 6.504 -18.970 1.00 46.44 197 TRP A O 1
ATOM 1462 N N . GLN A 1 198 ? 12.082 8.349 -19.085 1.00 51.34 198 GLN A N 1
ATOM 1463 C CA . GLN A 1 198 ? 12.312 8.213 -20.520 1.00 51.34 198 GLN A CA 1
ATOM 1464 C C . GLN A 1 198 ? 13.301 7.079 -20.771 1.00 51.34 198 GLN A C 1
ATOM 1466 O O . GLN A 1 198 ? 14.510 7.270 -20.841 1.00 51.34 198 GLN A O 1
ATOM 1471 N N . TYR A 1 199 ? 12.726 5.888 -20.901 1.00 49.22 199 TYR A N 1
ATOM 1472 C CA . TYR A 1 199 ? 13.294 4.744 -21.581 1.00 49.22 199 TYR A CA 1
ATOM 1473 C C . TYR A 1 199 ? 13.414 5.098 -23.066 1.00 49.22 199 TYR A C 1
ATOM 1475 O O . TYR A 1 199 ? 12.489 4.893 -23.857 1.00 49.22 199 TYR A O 1
ATOM 1483 N N . LEU A 1 200 ? 14.532 5.728 -23.422 1.00 53.81 200 LEU A N 1
ATOM 1484 C CA . LEU A 1 200 ? 14.870 5.998 -24.810 1.00 53.81 200 LEU A CA 1
ATOM 1485 C C . LEU A 1 200 ? 15.557 4.747 -25.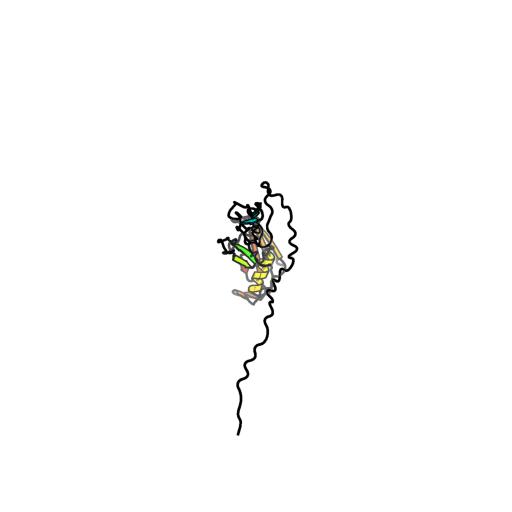359 1.00 53.81 200 LEU A C 1
ATOM 1487 O O . LEU A 1 200 ? 16.621 4.356 -24.882 1.00 53.81 200 LEU A O 1
ATOM 1491 N N . ARG A 1 201 ? 14.917 4.111 -26.339 1.00 56.84 201 ARG A N 1
ATOM 1492 C CA . ARG A 1 201 ? 15.523 3.045 -27.130 1.00 56.84 201 ARG A CA 1
ATOM 1493 C C . ARG A 1 201 ? 16.195 3.688 -28.320 1.00 56.84 201 ARG A C 1
ATOM 1495 O O . ARG A 1 201 ? 15.507 4.163 -29.222 1.00 56.84 201 ARG A O 1
ATOM 1502 N N . THR A 1 202 ? 17.515 3.695 -28.318 1.00 58.38 202 THR A N 1
ATOM 1503 C CA . THR A 1 202 ? 18.260 3.916 -29.548 1.00 58.38 202 THR A CA 1
ATOM 1504 C C . THR A 1 202 ? 18.806 2.571 -29.991 1.00 58.38 202 THR A C 1
ATOM 1506 O O . THR A 1 202 ? 19.422 1.873 -29.177 1.00 58.38 202 THR A O 1
ATOM 1509 N N . PRO A 1 203 ? 18.574 2.188 -31.252 1.00 55.41 203 PRO A N 1
ATOM 1510 C CA . PRO A 1 203 ? 19.411 1.181 -31.861 1.00 55.41 203 PRO A CA 1
ATOM 1511 C C . PRO A 1 203 ? 20.874 1.589 -31.674 1.00 55.41 203 PRO A C 1
ATOM 1513 O O . PRO A 1 203 ? 21.178 2.783 -31.750 1.00 55.41 203 PRO A O 1
ATOM 1516 N N . ASP A 1 204 ? 21.742 0.636 -31.335 1.00 51.75 204 ASP A N 1
ATOM 1517 C CA . ASP A 1 204 ? 23.179 0.901 -31.263 1.00 51.75 204 ASP A CA 1
ATOM 1518 C C . ASP A 1 204 ? 23.622 1.333 -32.669 1.00 51.75 204 ASP A C 1
ATOM 1520 O O . ASP A 1 204 ? 23.818 0.496 -33.550 1.00 51.75 204 ASP A O 1
ATOM 1524 N N . ILE A 1 205 ? 23.746 2.646 -32.883 1.00 44.88 205 ILE A N 1
ATOM 1525 C CA . ILE A 1 205 ? 24.583 3.174 -33.956 1.00 44.88 205 ILE A CA 1
ATOM 1526 C C . ILE A 1 205 ? 25.970 2.637 -33.614 1.00 44.88 205 ILE A C 1
ATOM 1528 O O . ILE A 1 205 ? 26.398 2.854 -32.474 1.00 44.88 205 ILE A O 1
ATOM 1532 N N . PRO A 1 206 ? 26.659 1.911 -34.514 1.00 41.22 206 PRO A N 1
ATOM 1533 C CA . PRO A 1 206 ? 27.959 1.337 -34.210 1.00 41.22 206 PRO A CA 1
ATOM 1534 C C . PRO A 1 206 ? 28.815 2.428 -33.581 1.00 41.22 206 PRO A C 1
ATOM 1536 O O . PRO A 1 206 ? 29.008 3.486 -34.181 1.00 41.22 206 PRO A O 1
ATOM 1539 N N . TYR A 1 207 ? 29.250 2.202 -32.338 1.00 38.72 207 TYR A N 1
ATOM 1540 C CA . TYR A 1 207 ? 30.177 3.088 -31.653 1.00 38.72 207 TYR A CA 1
ATOM 1541 C C . TYR A 1 207 ? 31.431 3.154 -32.520 1.00 38.72 207 TYR A C 1
ATOM 1543 O O . TYR A 1 207 ? 32.284 2.267 -32.488 1.00 38.72 207 TYR A O 1
ATOM 1551 N N . VAL A 1 208 ? 31.497 4.173 -33.372 1.00 36.81 208 VAL A N 1
ATOM 1552 C CA . VAL A 1 208 ? 32.709 4.513 -34.093 1.00 36.81 208 VAL A CA 1
ATOM 1553 C C . VAL A 1 208 ? 33.596 5.108 -33.022 1.00 36.81 208 VAL A C 1
ATOM 1555 O O . VAL A 1 208 ? 33.349 6.226 -32.569 1.00 36.81 208 VAL A O 1
ATOM 1558 N N . ASP A 1 209 ? 34.557 4.320 -32.545 1.00 30.84 209 ASP A N 1
ATOM 1559 C CA . ASP A 1 209 ? 35.593 4.818 -31.656 1.00 30.84 209 ASP A CA 1
ATOM 1560 C C . ASP A 1 209 ? 36.180 6.094 -32.287 1.00 30.84 209 ASP A C 1
ATOM 1562 O O . ASP A 1 209 ? 36.704 6.032 -33.404 1.00 30.84 209 ASP A O 1
ATOM 1566 N N . PRO A 1 210 ? 36.068 7.273 -31.644 1.00 35.22 210 PRO A N 1
ATOM 1567 C CA . PRO A 1 210 ? 36.684 8.482 -32.173 1.00 35.22 210 PRO A CA 1
ATOM 1568 C C . PRO A 1 210 ? 38.224 8.408 -32.152 1.00 35.22 210 PRO A C 1
ATOM 1570 O O . PRO A 1 210 ? 38.877 9.299 -32.693 1.00 35.22 210 PRO A O 1
ATOM 1573 N N . GLY A 1 211 ? 38.815 7.362 -31.562 1.00 36.38 211 GLY A N 1
ATOM 1574 C CA . GLY A 1 211 ? 40.236 7.035 -31.636 1.00 36.38 211 GLY A CA 1
ATOM 1575 C C . GLY A 1 211 ? 40.530 5.899 -32.615 1.00 36.38 211 GLY A C 1
ATOM 1576 O O . GLY A 1 211 ? 40.823 4.785 -32.196 1.00 36.38 211 GLY A O 1
ATOM 1577 N N . GLY A 1 212 ? 40.488 6.187 -33.917 1.00 32.34 212 GLY A N 1
ATOM 1578 C CA . GLY A 1 212 ? 40.947 5.257 -34.949 1.00 32.34 212 GLY A CA 1
ATOM 1579 C C . GLY A 1 212 ? 42.405 4.824 -34.744 1.00 32.34 212 GLY A C 1
ATOM 1580 O O . GLY A 1 212 ? 43.293 5.665 -34.575 1.00 32.34 212 GLY A O 1
ATOM 1581 N N . GLY A 1 213 ? 42.623 3.508 -34.781 1.00 33.16 213 GLY A N 1
ATOM 1582 C CA . GLY A 1 213 ? 43.883 2.887 -35.194 1.00 33.16 213 GLY A CA 1
ATOM 1583 C C . GLY A 1 213 ? 43.869 2.586 -36.686 1.00 33.16 213 GLY A C 1
ATOM 1584 O O . GLY A 1 213 ? 42.759 2.385 -37.231 1.00 33.16 213 GLY A O 1
#

Organism: NCBI:txid1777143

Secondary structure (DSSP, 8-state):
---------------------------------TT-PPEESS--TT-EEEETTEEEEE-PPPP--TT-EEEEEEE-SSSEEEEEPPPPPPPPPTTEEEEE--EE-SSSEE--EEEE------SHHHHHHHHHHHTT-B-----EEEEEEETTEEEEEEEEEEEEEEEEEETTEEEEEEEEEEEEE-SSSS---SS----EEEE------SS--

Foldseek 3Di:
DDDDDDDDDDDDDDDDPPPPPDPPPPPQDCPPPVVRATADPDDDAPDWDDDPNGIHHHDDDADDAPQAWPAGWDDPSRDTDTHHDDPDFDDDDPQWDWPDGWDDPPPDTDDTDIHGPPPPPVDLVVVLQVVCVVQFWAFADFPDKDWDQDPLGIKIKTWGWQIAGDWDDDPPDIDRTWIWIAMAHPHPVDRDPDDPRPRDTDDPPPPPPPDDD

pLDDT: mean 72.32, std 19.71, range [30.84, 96.94]

Radius of gyration: 43.3 Å; chains: 1; bounding box: 118×86×100 Å

Sequence (213 aa):
MKRIGTGISLALMATLSGVLTAPVTANAEWVQNPIGVPRAPGCDPGYSWQKLGVRYQCATPQPNCAYGFAIGPVWTGTAWSYSCNIPPPPACPSGTNQTAAPSWNGAAWVGQTCQPANPQIKDPQSQCAARALQDGIAIGPVTRQYKYNSSAGAATSYYHDGSQGPYWEAGAESGTTWTIMCTYVNATGDPVPESYWQYLRTPDIPYVDPGGG